Protein AF-A0A3G9J7Z1-F1 (afdb_monomer)

Organism: NCBI:txid2487118

InterPro domains:
  IPR002559 Transposase IS4-like domain [PF01609] (2-244)
  IPR012337 Ribonuclease H-like superfamily [SSF53098] (2-249)

Nearest PDB structures (foldseek):
  3ecp-assembly1_A-2  TM=5.618E-01  e=1.052E-06  Escherichia coli
  2n4b-assembly1_A  TM=2.598E-01  e=2.570E+00  Cupriavidus metallidurans CH34
  3q63-assembly2_D  TM=2.871E-01  e=3.842E+00  Mesorhizobium japonicum MAFF 303099
  3q6a-assembly1_D  TM=2.266E-01  e=9.097E+00  Staphylococcus saprophyticus subsp. saprophyticus ATCC 15305 = NCTC 7292

Structure (mmCIF, N/CA/C/O backbone):
data_AF-A0A3G9J7Z1-F1
#
_entry.id   AF-A0A3G9J7Z1-F1
#
loop_
_atom_site.group_PDB
_atom_site.id
_atom_site.type_symbol
_atom_site.label_atom_id
_atom_site.label_alt_id
_atom_site.label_comp_id
_atom_site.label_asym_id
_atom_site.label_entity_id
_atom_site.label_seq_id
_atom_site.pdbx_PDB_ins_code
_atom_site.Cartn_x
_atom_site.Cartn_y
_atom_site.Cartn_z
_atom_site.occupancy
_atom_site.B_iso_or_equiv
_atom_site.auth_seq_id
_atom_site.auth_comp_id
_atom_site.auth_asym_id
_atom_site.auth_atom_id
_atom_site.pdbx_PDB_model_num
ATOM 1 N N . MET A 1 1 ? -1.581 -2.015 -0.753 1.00 93.06 1 MET A N 1
ATOM 2 C CA . MET A 1 1 ? -1.084 -0.708 -0.295 1.00 93.06 1 MET A CA 1
ATOM 3 C C . MET A 1 1 ? 0.155 -0.946 0.539 1.00 93.06 1 MET A C 1
ATOM 5 O O . MET A 1 1 ? 0.116 -1.808 1.411 1.00 93.06 1 MET A O 1
ATOM 9 N N . ASP A 1 2 ? 1.241 -0.244 0.242 1.00 94.62 2 ASP A N 1
ATOM 10 C CA . ASP A 1 2 ? 2.468 -0.295 1.039 1.00 94.62 2 ASP A CA 1
ATOM 11 C C . ASP A 1 2 ? 3.335 0.944 0.763 1.00 94.62 2 ASP A C 1
ATOM 13 O O . ASP A 1 2 ? 3.091 1.700 -0.187 1.00 94.62 2 ASP A O 1
ATOM 17 N N . GLY A 1 3 ? 4.333 1.152 1.612 1.00 93.69 3 GLY A N 1
ATOM 18 C CA . GLY A 1 3 ? 5.266 2.263 1.577 1.00 93.69 3 GLY A CA 1
ATOM 19 C C . GLY A 1 3 ? 6.686 1.836 1.230 1.00 93.69 3 GLY A C 1
ATOM 20 O O . GLY A 1 3 ? 7.152 0.754 1.584 1.00 93.69 3 GLY A O 1
ATOM 21 N N . THR A 1 4 ? 7.432 2.712 0.561 1.00 94.25 4 THR A N 1
ATOM 22 C CA . THR A 1 4 ? 8.880 2.555 0.444 1.00 94.25 4 THR A CA 1
ATOM 23 C C . THR A 1 4 ? 9.617 3.872 0.625 1.00 94.25 4 THR A C 1
ATOM 25 O O . THR A 1 4 ? 9.299 4.888 0.012 1.00 94.25 4 THR A O 1
ATOM 28 N N . VAL A 1 5 ? 10.706 3.827 1.390 1.00 91.88 5 VAL A N 1
ATOM 29 C CA . VAL A 1 5 ? 11.633 4.954 1.524 1.00 91.88 5 VAL A CA 1
ATOM 30 C C . VAL A 1 5 ? 12.584 5.010 0.330 1.00 91.88 5 VAL A C 1
ATOM 32 O O . VAL A 1 5 ? 13.181 3.999 -0.063 1.00 91.88 5 VAL A O 1
ATOM 35 N N . CYS A 1 6 ? 12.742 6.212 -0.213 1.00 89.38 6 CYS A N 1
ATOM 36 C CA . CYS A 1 6 ? 13.744 6.576 -1.202 1.00 89.38 6 CYS A CA 1
ATOM 37 C C . CYS A 1 6 ? 14.717 7.572 -0.571 1.00 89.38 6 CYS A C 1
ATOM 39 O O . CYS A 1 6 ? 14.330 8.687 -0.220 1.00 89.38 6 CYS A O 1
ATOM 41 N N . THR A 1 7 ? 15.978 7.167 -0.445 1.00 87.81 7 THR A N 1
ATOM 42 C CA . THR A 1 7 ? 17.061 8.031 0.034 1.00 87.81 7 THR A CA 1
ATOM 43 C C . THR A 1 7 ? 17.802 8.604 -1.163 1.00 87.81 7 THR A C 1
ATOM 45 O O . THR A 1 7 ? 18.114 7.869 -2.100 1.00 87.81 7 THR A O 1
ATOM 48 N N . TYR A 1 8 ? 18.121 9.890 -1.120 1.00 81.75 8 TYR A N 1
ATOM 49 C CA . TYR A 1 8 ? 18.912 10.542 -2.155 1.00 81.75 8 TYR A CA 1
ATOM 50 C C . TYR A 1 8 ? 19.934 11.493 -1.541 1.00 81.75 8 TYR A C 1
ATOM 52 O O . TYR A 1 8 ? 19.806 11.920 -0.396 1.00 81.75 8 TYR A O 1
ATOM 60 N N . SER A 1 9 ? 20.962 11.812 -2.320 1.00 78.19 9 SER A N 1
ATOM 61 C CA . SER A 1 9 ? 21.933 12.842 -1.975 1.00 78.19 9 SER A CA 1
ATOM 62 C C . SER A 1 9 ? 21.620 14.086 -2.798 1.00 78.19 9 SER A C 1
ATOM 64 O O . SER A 1 9 ? 21.518 14.026 -4.023 1.00 78.19 9 SER A O 1
ATOM 66 N N . GLY A 1 10 ? 21.386 15.203 -2.125 1.00 74.81 10 GLY A N 1
ATOM 67 C CA . GLY A 1 10 ? 20.910 16.435 -2.737 1.00 74.81 10 GLY A CA 1
ATOM 68 C C . GLY A 1 10 ? 21.001 17.587 -1.752 1.00 74.81 10 GLY A C 1
ATOM 69 O O . GLY A 1 10 ? 21.546 17.417 -0.667 1.00 74.81 10 GLY A O 1
ATOM 70 N N . TYR A 1 11 ? 20.482 18.747 -2.142 1.00 74.81 11 TYR A N 1
ATOM 71 C CA . TYR A 1 11 ? 20.411 19.887 -1.234 1.00 74.81 11 TYR A CA 1
ATOM 72 C C . TYR A 1 11 ? 19.455 19.574 -0.088 1.00 74.81 11 TYR A C 1
ATOM 74 O O . TYR A 1 11 ? 18.319 19.156 -0.335 1.00 74.81 11 TYR A O 1
ATOM 82 N N . ASP A 1 12 ? 19.924 19.797 1.134 1.00 67.69 12 ASP A N 1
ATOM 83 C CA . ASP A 1 12 ? 19.105 19.636 2.323 1.00 67.69 12 ASP A CA 1
ATOM 84 C C . ASP A 1 12 ? 17.969 20.657 2.298 1.00 67.69 12 ASP A C 1
ATOM 86 O O . ASP A 1 12 ? 18.152 21.837 1.992 1.00 67.69 12 ASP A O 1
ATOM 90 N N . THR A 1 13 ? 16.769 20.169 2.581 1.00 69.62 13 THR A N 1
ATOM 91 C CA . THR A 1 13 ? 15.630 21.020 2.923 1.00 69.62 13 THR A CA 1
ATOM 92 C C . THR A 1 13 ? 15.034 20.448 4.200 1.00 69.62 13 THR A C 1
ATOM 94 O O . THR A 1 13 ? 14.929 19.225 4.326 1.00 69.62 13 THR A O 1
ATOM 97 N N . ASP A 1 14 ? 14.677 21.313 5.147 1.00 68.38 14 ASP A N 1
ATOM 98 C CA . ASP A 1 14 ? 14.310 20.908 6.514 1.00 68.38 14 ASP A CA 1
ATOM 99 C C . ASP A 1 14 ? 13.179 19.865 6.547 1.00 68.38 14 ASP A C 1
ATOM 101 O O . ASP A 1 14 ? 13.148 18.986 7.404 1.00 68.38 14 ASP A O 1
ATOM 105 N N . ASP A 1 15 ? 12.287 19.895 5.555 1.00 78.25 15 ASP A N 1
ATOM 106 C CA . ASP A 1 15 ? 11.110 19.029 5.494 1.00 78.25 15 ASP A CA 1
ATOM 107 C C . ASP A 1 15 ? 11.415 17.544 5.239 1.00 78.25 15 ASP A C 1
ATOM 109 O O . ASP A 1 15 ? 10.617 16.679 5.601 1.00 78.25 15 ASP A O 1
ATOM 113 N N . ILE A 1 16 ? 12.524 17.235 4.564 1.00 79.94 16 ILE A N 1
ATOM 114 C CA . ILE A 1 16 ? 12.878 15.886 4.063 1.00 79.94 16 ILE A CA 1
ATOM 115 C C . ILE A 1 16 ? 14.096 15.290 4.767 1.00 79.94 16 ILE A C 1
ATOM 117 O O . ILE A 1 16 ? 14.410 14.113 4.554 1.00 79.94 16 ILE A O 1
ATOM 121 N N . TYR A 1 17 ? 14.804 16.112 5.536 1.00 82.94 17 TYR A N 1
ATOM 122 C CA . TYR A 1 17 ? 16.028 15.727 6.202 1.00 82.94 17 TYR A CA 1
ATOM 123 C C . TYR A 1 17 ? 15.699 14.823 7.389 1.00 82.94 17 TYR A C 1
ATOM 125 O O . TYR A 1 17 ? 14.917 15.169 8.273 1.00 82.94 17 TYR A O 1
ATOM 133 N N . MET A 1 18 ? 16.299 13.639 7.403 1.00 80.50 18 MET A N 1
ATOM 134 C CA . MET A 1 18 ? 16.223 12.713 8.522 1.00 80.50 18 MET A CA 1
ATOM 135 C C . MET A 1 18 ? 17.540 12.769 9.296 1.00 80.50 18 MET A C 1
ATOM 137 O O . MET A 1 18 ? 18.572 12.348 8.754 1.00 80.50 18 MET A O 1
ATOM 141 N N . PRO A 1 19 ? 17.529 13.245 10.555 1.00 74.50 19 PRO A N 1
ATOM 142 C CA . PRO A 1 19 ? 18.706 13.170 11.401 1.00 74.50 19 PRO A CA 1
ATOM 143 C C . PRO A 1 19 ? 19.023 11.695 11.662 1.00 74.50 19 PRO A C 1
ATOM 145 O O . PRO A 1 19 ? 18.145 10.897 11.990 1.00 74.50 19 PRO A O 1
ATOM 148 N N . ASN A 1 20 ? 20.284 11.319 11.491 1.00 69.81 20 ASN A N 1
ATOM 149 C CA . ASN A 1 20 ? 20.791 9.993 11.825 1.00 69.81 20 ASN A CA 1
ATOM 150 C C . ASN A 1 20 ? 21.995 10.170 12.762 1.00 69.81 20 ASN A C 1
ATOM 152 O O . ASN A 1 20 ? 22.526 11.274 12.861 1.00 69.81 20 ASN A O 1
ATOM 156 N N . THR A 1 21 ? 22.439 9.121 13.454 1.00 46.00 21 THR A N 1
ATOM 157 C CA . THR A 1 21 ? 23.666 9.145 14.274 1.00 46.00 21 THR A CA 1
ATOM 158 C C . THR A 1 21 ? 24.901 9.270 13.361 1.00 46.00 21 THR A C 1
ATOM 160 O O . THR A 1 21 ? 25.556 8.284 13.039 1.00 46.00 21 THR A O 1
ATOM 163 N N . GLY A 1 22 ? 25.155 10.477 12.847 1.00 66.12 22 GLY A N 1
ATOM 164 C CA . GLY A 1 22 ? 26.151 10.805 11.823 1.00 66.12 22 GLY A CA 1
ATOM 165 C C . GLY A 1 22 ? 25.663 11.947 10.920 1.00 66.12 22 GLY A C 1
ATOM 166 O O . GLY A 1 22 ? 24.919 12.816 11.366 1.00 66.12 22 GLY A O 1
ATOM 167 N N . ASN A 1 23 ? 26.031 11.924 9.636 1.00 63.69 23 ASN A N 1
ATOM 168 C CA . ASN A 1 23 ? 25.453 12.835 8.641 1.00 63.69 23 ASN A CA 1
ATOM 169 C C . ASN A 1 23 ? 24.023 12.378 8.315 1.00 63.69 23 ASN A C 1
ATOM 171 O O . ASN A 1 23 ? 23.811 11.213 7.957 1.00 63.69 23 ASN A O 1
ATOM 175 N N . GLY A 1 24 ? 23.034 13.262 8.471 1.00 71.62 24 GLY A N 1
ATOM 176 C CA . GLY A 1 24 ? 21.652 12.945 8.123 1.00 71.62 24 GLY A CA 1
ATOM 177 C C . GLY A 1 24 ? 21.455 12.773 6.619 1.00 71.62 24 GLY A C 1
ATOM 178 O O . GLY A 1 24 ? 22.361 12.983 5.810 1.00 71.62 24 GLY A O 1
ATOM 179 N N . VAL A 1 25 ? 20.268 12.306 6.245 1.00 82.69 25 VAL A N 1
ATOM 180 C CA . VAL A 1 25 ? 19.958 11.925 4.863 1.00 82.69 25 VAL A CA 1
ATOM 181 C C . VAL A 1 25 ? 18.622 12.490 4.414 1.00 82.69 25 VAL A C 1
ATOM 183 O O . VAL A 1 25 ? 17.657 12.508 5.174 1.00 82.69 25 VAL A O 1
ATOM 186 N N . ASN A 1 26 ? 18.543 12.874 3.143 1.00 87.06 26 ASN A N 1
ATOM 187 C CA . ASN A 1 26 ? 17.301 13.325 2.530 1.00 87.06 26 ASN A CA 1
ATOM 188 C C . ASN A 1 26 ? 16.459 12.130 2.082 1.00 87.06 26 ASN A C 1
ATOM 190 O O . ASN A 1 26 ? 16.933 11.253 1.346 1.00 87.06 26 ASN A O 1
ATOM 194 N N . GLN A 1 27 ? 15.205 12.084 2.538 1.00 89.69 27 GLN A N 1
ATOM 195 C CA . GLN A 1 27 ? 14.324 10.943 2.315 1.00 89.69 27 GLN A CA 1
ATOM 196 C C . GLN A 1 27 ? 12.908 11.347 1.907 1.00 89.69 27 GLN A C 1
ATOM 198 O O . GLN A 1 27 ? 12.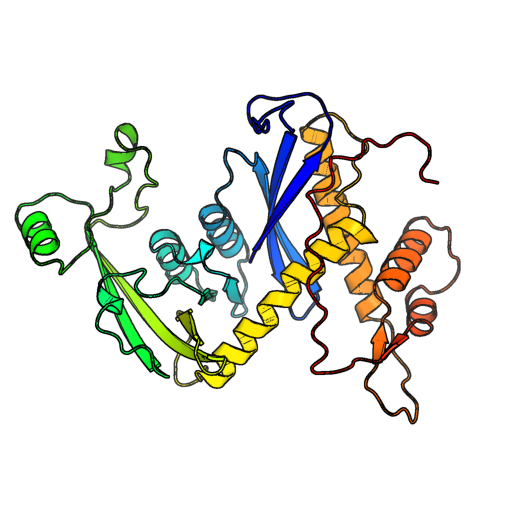254 12.183 2.533 1.00 89.69 27 GLN A O 1
ATOM 203 N N . TYR A 1 28 ? 12.408 10.663 0.880 1.00 92.62 28 TYR A N 1
ATOM 204 C CA . TYR A 1 28 ? 10.989 10.626 0.550 1.00 92.62 28 TYR A CA 1
ATOM 205 C C . TYR A 1 28 ? 10.395 9.276 0.924 1.00 92.62 28 TYR A C 1
ATOM 207 O O . TYR A 1 28 ? 10.985 8.231 0.649 1.00 92.62 28 TYR A O 1
ATOM 215 N N . HIS A 1 29 ? 9.199 9.311 1.493 1.00 94.38 29 HIS A N 1
ATOM 216 C CA . HIS A 1 29 ? 8.337 8.156 1.635 1.00 94.38 29 HIS A CA 1
ATOM 217 C C . HIS A 1 29 ? 7.384 8.088 0.440 1.00 94.38 29 HIS A C 1
ATOM 219 O O . HIS A 1 29 ? 6.606 9.013 0.192 1.00 94.38 29 HIS A O 1
ATOM 225 N N . VAL A 1 30 ? 7.471 7.008 -0.326 1.00 96.12 30 VAL A N 1
ATOM 226 C CA . VAL A 1 30 ? 6.627 6.746 -1.490 1.00 96.12 30 VAL A CA 1
ATOM 227 C C . VAL A 1 30 ? 5.555 5.754 -1.066 1.00 96.12 30 VAL A C 1
ATOM 229 O O . VAL A 1 30 ? 5.830 4.568 -0.915 1.00 96.12 30 VAL A O 1
ATOM 232 N N . ASN A 1 31 ? 4.341 6.251 -0.852 1.00 96.88 31 ASN A N 1
ATOM 233 C CA . ASN A 1 31 ? 3.170 5.429 -0.570 1.00 96.88 31 ASN A CA 1
ATOM 234 C C . ASN A 1 31 ? 2.530 5.021 -1.893 1.00 96.88 31 ASN A C 1
ATOM 236 O O . ASN A 1 31 ? 2.245 5.907 -2.697 1.00 96.88 31 ASN A O 1
ATOM 240 N N . ALA A 1 32 ? 2.294 3.731 -2.123 1.00 96.69 32 ALA A N 1
ATOM 241 C CA . ALA A 1 32 ? 1.816 3.255 -3.416 1.00 96.69 32 ALA A CA 1
ATOM 242 C C . ALA A 1 32 ? 0.599 2.330 -3.305 1.00 96.69 32 ALA A C 1
ATOM 244 O O . ALA A 1 32 ? 0.587 1.350 -2.549 1.00 96.69 32 ALA A O 1
ATOM 245 N N . LEU A 1 33 ? -0.401 2.606 -4.143 1.00 95.75 33 LEU A N 1
ATOM 246 C CA . LEU A 1 33 ? -1.486 1.686 -4.443 1.00 95.75 33 LEU A CA 1
ATOM 247 C C . LEU A 1 33 ? -1.085 0.861 -5.670 1.00 95.75 33 LEU A C 1
ATOM 249 O O . LEU A 1 33 ? -0.858 1.398 -6.751 1.00 95.75 33 LEU A O 1
ATOM 253 N N . TYR A 1 34 ? -0.952 -0.449 -5.493 1.00 96.44 34 TYR A N 1
ATOM 254 C CA . TYR A 1 34 ? -0.441 -1.364 -6.511 1.00 96.44 34 TYR A CA 1
ATOM 255 C C . TYR A 1 34 ? -1.501 -2.400 -6.867 1.00 96.44 34 TYR A C 1
ATOM 257 O O . TYR A 1 34 ? -2.017 -3.087 -5.983 1.00 96.44 34 TYR A O 1
ATOM 265 N N . ASN A 1 35 ? -1.804 -2.519 -8.156 1.00 95.12 35 ASN A N 1
ATOM 266 C CA . ASN A 1 35 ? -2.684 -3.547 -8.683 1.00 95.12 35 ASN A CA 1
ATOM 267 C C . ASN A 1 35 ? -1.897 -4.859 -8.789 1.00 95.12 35 ASN A C 1
ATOM 269 O O . ASN A 1 35 ? -1.020 -5.003 -9.640 1.00 95.12 35 ASN A O 1
ATOM 273 N N . LEU A 1 36 ? -2.218 -5.811 -7.912 1.00 93.94 36 LEU A N 1
ATOM 274 C CA . LEU A 1 36 ? -1.533 -7.102 -7.822 1.00 93.94 36 LEU A CA 1
ATOM 275 C C . LEU A 1 36 ? -1.691 -7.955 -9.086 1.00 93.94 36 LEU A C 1
ATOM 277 O O . LEU A 1 36 ? -0.759 -8.670 -9.446 1.00 93.94 36 LEU A O 1
ATOM 281 N N . MET A 1 37 ? -2.847 -7.871 -9.747 1.00 91.75 37 MET A N 1
ATOM 282 C CA . MET A 1 37 ? -3.177 -8.711 -10.901 1.00 91.75 37 MET A CA 1
ATOM 283 C C . MET A 1 37 ? -2.503 -8.199 -12.169 1.00 91.75 37 MET A C 1
ATOM 285 O O . MET A 1 37 ? -1.892 -8.970 -12.901 1.00 91.75 37 MET A O 1
ATOM 289 N N . ASN A 1 38 ? -2.559 -6.884 -12.384 1.00 91.81 38 ASN A N 1
ATOM 290 C CA . ASN A 1 38 ? -1.973 -6.241 -13.561 1.00 91.81 38 ASN A CA 1
ATOM 291 C C . ASN A 1 38 ? -0.503 -5.866 -13.370 1.00 91.81 38 ASN A C 1
ATOM 293 O O . ASN A 1 38 ? 0.140 -5.430 -14.317 1.00 91.81 38 ASN A O 1
ATOM 297 N N . ARG A 1 39 ? 0.016 -6.008 -12.146 1.00 94.56 39 ARG A N 1
ATOM 298 C CA . ARG A 1 39 ? 1.375 -5.630 -11.756 1.00 94.56 39 ARG A CA 1
ATOM 299 C C . ARG A 1 39 ? 1.729 -4.172 -12.069 1.00 94.56 39 ARG A C 1
ATOM 301 O O . ARG A 1 39 ? 2.841 -3.849 -12.461 1.00 94.56 39 ARG A O 1
ATOM 308 N N . THR A 1 40 ? 0.786 -3.260 -11.863 1.00 96.12 40 THR A N 1
ATOM 309 C CA . THR A 1 40 ? 0.976 -1.826 -12.130 1.00 96.12 40 THR A CA 1
ATOM 310 C C . THR A 1 40 ? 0.679 -0.981 -10.904 1.00 96.12 40 THR A C 1
ATOM 312 O O . THR A 1 40 ? -0.231 -1.279 -10.130 1.00 96.12 40 THR A O 1
ATOM 315 N N . TYR A 1 41 ? 1.388 0.131 -10.753 1.00 97.00 41 TYR A N 1
ATOM 316 C CA . TYR A 1 41 ? 1.048 1.164 -9.779 1.00 97.00 41 TYR A CA 1
ATOM 317 C C . TYR A 1 41 ? -0.174 1.952 -10.262 1.00 97.00 41 TYR A C 1
ATOM 319 O O . TYR A 1 41 ? -0.143 2.521 -11.352 1.00 97.00 41 TYR A O 1
ATOM 327 N N . ALA A 1 42 ? -1.240 1.956 -9.464 1.00 94.62 42 ALA A N 1
ATOM 328 C CA . ALA A 1 42 ? -2.496 2.644 -9.755 1.00 94.62 42 ALA A CA 1
ATOM 329 C C . ALA A 1 42 ? -2.475 4.103 -9.274 1.00 94.62 42 ALA A C 1
ATOM 331 O O . ALA A 1 42 ? -2.882 4.993 -10.010 1.00 94.62 42 ALA A O 1
ATOM 332 N N . ASP A 1 43 ? -1.953 4.351 -8.069 1.00 95.56 43 ASP A N 1
ATOM 333 C CA . ASP A 1 43 ? -1.737 5.699 -7.533 1.00 95.56 43 ASP A CA 1
ATOM 334 C C . ASP A 1 43 ? -0.493 5.720 -6.631 1.00 95.56 43 ASP A C 1
ATOM 336 O O . ASP A 1 43 ? -0.035 4.684 -6.130 1.00 95.56 43 ASP A O 1
ATOM 340 N N . VAL A 1 44 ? 0.073 6.909 -6.438 1.00 96.50 44 VAL A N 1
ATOM 341 C CA . VAL A 1 44 ? 1.225 7.144 -5.574 1.00 96.50 44 VAL A CA 1
ATOM 342 C C . VAL A 1 44 ? 1.119 8.494 -4.868 1.00 96.50 44 VAL A C 1
ATOM 344 O O . VAL A 1 44 ? 0.869 9.534 -5.477 1.00 96.50 44 VAL A O 1
ATOM 347 N N . ILE A 1 45 ? 1.402 8.504 -3.567 1.00 96.94 45 ILE A N 1
ATOM 348 C CA . ILE A 1 45 ? 1.547 9.723 -2.769 1.00 96.94 45 ILE A CA 1
ATOM 349 C C . ILE A 1 45 ? 2.969 9.788 -2.210 1.00 96.94 45 ILE A C 1
ATOM 351 O O . ILE A 1 45 ? 3.376 8.980 -1.371 1.00 96.94 45 ILE A O 1
ATOM 355 N N . ILE A 1 46 ? 3.721 10.794 -2.662 1.00 95.69 46 ILE A N 1
ATOM 356 C CA . ILE A 1 46 ? 5.100 11.053 -2.235 1.00 95.69 46 ILE A CA 1
ATOM 357 C C . ILE A 1 46 ? 5.087 12.087 -1.108 1.00 95.69 46 ILE A C 1
ATOM 359 O O . ILE A 1 46 ? 4.696 13.236 -1.313 1.00 95.69 46 ILE A O 1
ATOM 363 N N . GLN A 1 47 ? 5.556 11.696 0.072 1.00 93.88 47 GLN A N 1
ATOM 364 C CA . GLN A 1 47 ? 5.634 12.546 1.261 1.00 93.88 47 GLN A CA 1
ATOM 365 C C . GLN A 1 47 ? 7.087 12.696 1.715 1.00 93.88 47 GLN A C 1
ATOM 367 O O . GLN A 1 47 ? 7.863 11.750 1.574 1.00 93.88 47 GLN A O 1
ATOM 372 N N . PRO A 1 48 ? 7.496 13.851 2.268 1.00 91.81 48 PRO A N 1
ATOM 373 C CA . PRO A 1 48 ? 8.735 13.924 3.035 1.00 91.81 48 PRO A CA 1
ATOM 374 C C . PRO A 1 48 ? 8.721 12.872 4.147 1.00 91.81 48 PRO A C 1
ATOM 376 O O . PRO A 1 48 ? 7.716 12.741 4.844 1.00 91.81 48 PRO A O 1
ATOM 379 N N . ASN A 1 49 ? 9.804 12.110 4.308 1.00 90.06 49 ASN A N 1
ATOM 380 C CA . ASN A 1 49 ? 9.817 10.989 5.250 1.00 90.06 49 ASN A CA 1
ATOM 381 C C . ASN A 1 49 ? 9.511 11.385 6.714 1.00 90.06 49 ASN A C 1
ATOM 383 O O . ASN A 1 49 ? 8.729 10.673 7.342 1.00 90.06 49 ASN A O 1
ATOM 387 N N . PRO A 1 50 ? 10.008 12.523 7.250 1.00 87.56 50 PRO A N 1
ATOM 388 C CA . PRO A 1 50 ? 9.652 12.974 8.603 1.00 87.56 50 PRO A CA 1
ATOM 389 C C . PRO A 1 50 ? 8.152 13.240 8.805 1.00 87.56 50 PRO A C 1
ATOM 391 O O . PRO A 1 50 ? 7.653 13.183 9.925 1.00 87.56 50 PRO A O 1
ATOM 394 N N . GLN A 1 51 ? 7.431 13.542 7.723 1.00 88.31 51 GLN A N 1
ATOM 395 C CA . GLN A 1 51 ? 6.008 13.895 7.727 1.00 88.31 51 GLN A CA 1
ATOM 396 C C . GLN A 1 51 ? 5.134 12.773 7.143 1.00 88.31 51 GLN A C 1
ATOM 398 O O . GLN A 1 51 ? 3.946 12.982 6.877 1.00 88.31 51 GLN A O 1
ATOM 403 N N . ALA A 1 52 ? 5.717 11.597 6.890 1.00 89.50 52 ALA A N 1
ATOM 404 C CA . ALA A 1 52 ? 5.031 10.498 6.237 1.00 89.50 52 ALA A CA 1
ATOM 405 C C . ALA A 1 52 ? 3.862 9.997 7.091 1.00 89.50 52 ALA A C 1
ATOM 407 O O . ALA A 1 52 ? 3.983 9.757 8.292 1.00 89.50 52 ALA A O 1
ATOM 408 N N . ASN A 1 53 ? 2.714 9.826 6.445 1.00 92.56 53 ASN A N 1
ATOM 409 C CA . ASN A 1 53 ? 1.524 9.268 7.060 1.00 92.56 53 ASN A CA 1
ATOM 410 C C . ASN A 1 53 ? 0.882 8.292 6.076 1.00 92.56 53 ASN A C 1
ATOM 412 O O . ASN A 1 53 ? 0.084 8.686 5.221 1.00 92.56 53 ASN A O 1
ATOM 416 N N . GLU A 1 54 ? 1.264 7.023 6.211 1.00 93.38 54 GLU A N 1
ATOM 417 C CA . GLU A 1 54 ? 0.838 5.936 5.327 1.00 93.38 54 GLU A CA 1
ATOM 418 C C . GLU A 1 54 ? -0.672 5.717 5.374 1.00 93.38 54 GLU A C 1
ATOM 420 O O . GLU A 1 54 ? -1.307 5.544 4.338 1.00 93.38 54 GLU A O 1
ATOM 425 N N . GLN A 1 55 ? -1.268 5.797 6.569 1.00 94.00 55 GLN A N 1
ATOM 426 C CA . GLN A 1 55 ? -2.711 5.644 6.738 1.00 94.00 55 GLN A CA 1
ATOM 427 C C . GLN A 1 55 ? -3.471 6.767 6.039 1.00 94.00 55 GLN A C 1
ATOM 429 O O . GLN A 1 55 ? -4.453 6.511 5.347 1.00 94.00 55 GLN A O 1
ATOM 434 N N . LYS A 1 56 ? -2.987 8.009 6.165 1.00 93.56 56 LYS A N 1
ATOM 435 C CA . LYS A 1 56 ? -3.568 9.145 5.451 1.00 93.56 56 LYS A CA 1
ATOM 436 C C . LYS A 1 56 ? -3.434 8.986 3.943 1.00 93.56 56 LYS A C 1
ATOM 438 O O . LYS A 1 56 ? -4.402 9.187 3.221 1.00 93.56 56 LYS A O 1
ATOM 443 N N . ALA A 1 57 ? -2.251 8.600 3.475 1.00 95.50 57 ALA A N 1
ATOM 444 C CA . ALA A 1 57 ? -2.029 8.349 2.059 1.00 95.50 57 ALA A CA 1
ATOM 445 C C . ALA A 1 57 ? -2.939 7.225 1.530 1.00 95.50 57 ALA A C 1
ATOM 447 O O . ALA A 1 57 ? -3.454 7.340 0.425 1.00 95.50 57 ALA A O 1
ATOM 448 N N . CYS A 1 58 ? -3.178 6.175 2.320 1.00 95.94 58 CYS A N 1
ATOM 449 C CA . CYS A 1 58 ? -4.043 5.056 1.954 1.00 95.94 58 CYS A CA 1
ATOM 450 C C . CYS A 1 58 ? -5.470 5.507 1.638 1.00 95.94 58 CYS A C 1
ATOM 452 O O . CYS A 1 58 ? -5.939 5.263 0.529 1.00 95.94 58 CYS A O 1
ATOM 454 N N . TRP A 1 59 ? -6.150 6.184 2.573 1.00 94.44 59 TRP A N 1
ATOM 455 C CA . TRP A 1 59 ? -7.532 6.604 2.321 1.00 94.44 59 TRP A CA 1
ATOM 456 C C . TRP A 1 59 ? -7.623 7.691 1.248 1.00 94.44 59 TRP A C 1
ATOM 458 O O . TRP A 1 59 ? -8.556 7.675 0.458 1.00 94.44 59 TRP A O 1
ATOM 468 N N . GLN A 1 60 ? -6.624 8.576 1.136 1.00 95.00 60 GLN A N 1
ATOM 469 C CA . GLN A 1 60 ? -6.588 9.578 0.065 1.00 95.00 60 GLN A CA 1
ATOM 470 C C . GLN A 1 60 ? -6.459 8.951 -1.329 1.00 95.00 60 GLN A C 1
ATOM 472 O O . GLN A 1 60 ? -7.029 9.469 -2.285 1.00 95.00 60 GLN A O 1
ATOM 477 N N . MET A 1 61 ? -5.692 7.867 -1.478 1.00 95.25 61 MET A N 1
ATOM 478 C CA . MET A 1 61 ? -5.615 7.144 -2.755 1.00 95.25 61 MET A CA 1
ATOM 479 C C . MET A 1 61 ? -6.878 6.314 -3.007 1.00 95.25 61 MET A C 1
ATOM 481 O O . MET A 1 61 ? -7.353 6.256 -4.139 1.00 95.25 61 MET A O 1
ATOM 485 N N . ALA A 1 62 ? -7.458 5.718 -1.960 1.00 93.88 62 ALA A N 1
ATOM 486 C CA . ALA A 1 62 ? -8.726 4.996 -2.056 1.00 93.88 62 ALA A CA 1
ATOM 487 C C . ALA A 1 62 ? -9.857 5.909 -2.558 1.00 93.88 62 ALA A C 1
ATOM 489 O O . ALA A 1 62 ? -10.517 5.587 -3.540 1.00 93.88 62 ALA A O 1
ATOM 490 N N . GLU A 1 63 ? -10.001 7.097 -1.966 1.00 92.19 63 GLU A N 1
ATOM 491 C CA . GLU A 1 63 ? -11.019 8.091 -2.330 1.00 92.19 63 GLU A CA 1
ATOM 492 C C . GLU A 1 63 ? -10.898 8.540 -3.797 1.00 92.19 63 GLU A C 1
ATOM 494 O O . GLU A 1 63 ? -11.895 8.718 -4.499 1.00 92.19 63 GLU A O 1
ATOM 499 N N . LYS A 1 64 ? -9.668 8.676 -4.307 1.00 91.00 64 LYS A N 1
ATOM 500 C CA . LYS A 1 64 ? -9.423 9.032 -5.714 1.00 91.00 64 LYS A CA 1
ATOM 501 C C . LYS A 1 64 ? -9.722 7.911 -6.697 1.00 91.00 64 LYS A C 1
ATOM 503 O O . LYS A 1 64 ? -9.904 8.203 -7.876 1.00 91.00 64 LYS A O 1
ATOM 508 N N . THR A 1 65 ? -9.723 6.656 -6.247 1.00 83.06 65 THR A N 1
ATOM 509 C CA . THR A 1 65 ? -9.804 5.498 -7.143 1.00 83.06 65 THR A CA 1
ATOM 510 C C . THR A 1 65 ? -11.136 5.468 -7.904 1.00 83.06 65 THR A C 1
ATOM 512 O O . THR A 1 65 ? -11.146 4.903 -8.992 1.00 83.06 65 THR A O 1
ATOM 515 N N . LYS A 1 66 ? -12.202 6.131 -7.397 1.00 71.62 66 LYS A N 1
ATOM 516 C CA . LYS A 1 66 ? -13.526 6.339 -8.041 1.00 71.62 66 LYS A CA 1
ATOM 517 C C . LYS A 1 66 ? -13.888 5.227 -9.036 1.00 71.62 66 LYS A C 1
ATOM 519 O O . LYS A 1 66 ? -14.160 5.482 -10.208 1.00 71.62 66 LYS A O 1
ATOM 524 N N . SER A 1 67 ? -13.800 3.987 -8.569 1.00 73.56 67 SER A N 1
ATOM 525 C CA . SER A 1 67 ? -13.928 2.807 -9.413 1.00 73.56 67 SER A CA 1
ATOM 526 C C . SER A 1 67 ? -15.383 2.363 -9.435 1.00 73.56 67 SER A C 1
ATOM 528 O O . SER A 1 67 ? -16.043 2.322 -8.396 1.00 73.56 67 SER A O 1
ATOM 530 N N . SER A 1 68 ? -15.880 2.013 -10.621 1.00 76.88 68 SER A N 1
ATOM 531 C CA . SER A 1 68 ? -17.158 1.309 -10.762 1.00 76.88 68 SER A CA 1
ATOM 532 C C . SER A 1 68 ? -17.069 -0.147 -10.296 1.00 76.88 68 SER A C 1
ATOM 534 O O . SER A 1 68 ? -18.089 -0.767 -10.025 1.00 76.88 68 SER A O 1
ATOM 536 N N . GLU A 1 69 ? -15.857 -0.700 -10.230 1.00 86.81 69 GLU A N 1
ATOM 537 C CA . GLU A 1 69 ? -15.582 -2.061 -9.769 1.00 86.81 69 GLU A CA 1
ATOM 538 C C . GLU A 1 69 ? -15.176 -2.086 -8.293 1.00 86.81 69 GLU A C 1
ATOM 540 O O . GLU A 1 69 ? -14.532 -1.147 -7.813 1.00 86.81 69 GLU A O 1
ATOM 545 N N . GLN A 1 70 ? -15.480 -3.197 -7.615 1.00 90.44 70 GLN A N 1
ATOM 546 C CA . GLN A 1 70 ? -15.076 -3.446 -6.232 1.00 90.44 70 GLN A CA 1
ATOM 547 C C . GLN A 1 70 ? -13.548 -3.495 -6.105 1.00 90.44 70 GLN A C 1
ATOM 549 O O . GLN A 1 70 ? -12.877 -4.308 -6.746 1.00 90.44 70 GLN A O 1
ATOM 554 N N . VAL A 1 71 ? -12.992 -2.664 -5.226 1.00 93.94 71 VAL A N 1
ATOM 555 C CA . VAL A 1 71 ? -11.559 -2.607 -4.929 1.00 93.94 71 VAL A CA 1
ATOM 556 C C . VAL A 1 71 ? -11.307 -3.140 -3.528 1.00 93.94 71 VAL A C 1
ATOM 558 O O . VAL A 1 71 ? -11.911 -2.689 -2.564 1.00 93.94 71 VAL A O 1
ATOM 561 N N . ILE A 1 72 ? -10.353 -4.062 -3.401 1.00 95.75 72 ILE A N 1
ATOM 562 C CA . ILE A 1 72 ? -9.947 -4.615 -2.105 1.00 95.75 72 ILE A CA 1
ATOM 563 C C . ILE A 1 72 ? -8.550 -4.105 -1.763 1.00 95.75 72 ILE A C 1
ATOM 565 O O . ILE A 1 72 ? -7.557 -4.454 -2.409 1.00 95.75 72 ILE A O 1
ATOM 569 N N . ILE A 1 73 ? -8.454 -3.282 -0.723 1.00 96.44 73 ILE A N 1
ATOM 570 C CA . ILE A 1 73 ? -7.191 -2.720 -0.253 1.00 96.44 73 ILE A CA 1
ATOM 571 C C . ILE A 1 73 ? -6.552 -3.673 0.749 1.00 96.44 73 ILE A C 1
ATOM 573 O O . ILE A 1 73 ? -7.016 -3.843 1.872 1.00 96.44 73 ILE A O 1
ATOM 577 N N . ILE A 1 74 ? -5.423 -4.257 0.352 1.00 96.94 74 ILE A N 1
ATOM 578 C CA . ILE A 1 74 ? -4.641 -5.153 1.207 1.00 96.94 74 ILE A CA 1
ATOM 579 C C . ILE A 1 74 ? -3.459 -4.397 1.823 1.00 96.94 74 ILE A C 1
ATOM 581 O O . ILE A 1 74 ? -2.729 -3.708 1.101 1.00 96.94 74 ILE A O 1
ATOM 585 N N . GLY A 1 75 ? -3.240 -4.544 3.130 1.00 95.00 75 GLY A N 1
ATOM 586 C CA . GLY A 1 75 ? -2.172 -3.864 3.879 1.00 95.00 75 GLY A CA 1
ATOM 587 C C . GLY A 1 75 ? -1.653 -4.668 5.078 1.00 95.00 75 GLY A C 1
ATOM 588 O O . GLY A 1 75 ? -2.292 -5.614 5.539 1.00 95.00 75 GLY A O 1
ATOM 589 N N . ASP A 1 76 ? -0.460 -4.316 5.563 1.00 92.12 76 ASP A N 1
ATOM 590 C CA . ASP A 1 76 ? 0.180 -4.949 6.732 1.00 92.12 76 ASP A CA 1
ATOM 591 C C . ASP A 1 76 ? -0.156 -4.198 8.048 1.00 92.12 76 ASP A C 1
ATOM 593 O O . ASP A 1 76 ? -0.966 -3.270 8.060 1.00 92.12 76 ASP A O 1
ATOM 597 N N . ARG A 1 77 ? 0.502 -4.557 9.161 1.00 88.75 77 ARG A N 1
ATOM 598 C CA . ARG A 1 77 ? 0.257 -4.057 10.535 1.00 88.75 77 ARG A CA 1
ATOM 599 C C . ARG A 1 77 ? 0.158 -2.535 10.692 1.00 88.75 77 ARG A C 1
ATOM 601 O O . ARG A 1 77 ? -0.448 -2.076 11.658 1.00 88.75 77 ARG A O 1
ATOM 608 N N . GLY A 1 78 ? 0.758 -1.757 9.790 1.00 89.19 78 GLY A N 1
ATOM 609 C CA . GLY A 1 78 ? 0.707 -0.290 9.797 1.00 89.19 78 GLY A CA 1
ATOM 610 C C . GLY A 1 78 ? -0.670 0.302 9.469 1.00 89.19 78 GLY A C 1
ATOM 611 O O . GLY A 1 78 ? -0.927 1.456 9.812 1.00 89.19 78 GLY A O 1
ATOM 612 N N . TYR A 1 79 ? -1.575 -0.481 8.872 1.00 93.12 79 TYR A N 1
ATOM 613 C CA . TYR A 1 79 ? -2.860 -0.006 8.342 1.00 93.12 79 TYR A CA 1
ATOM 614 C C . TYR A 1 79 ? -4.065 -0.294 9.261 1.00 93.12 79 TYR A C 1
ATOM 616 O O . TYR A 1 79 ? -5.183 0.098 8.954 1.00 93.12 79 TYR A O 1
ATOM 624 N N . GLY A 1 80 ? -3.862 -0.889 10.442 1.00 90.25 80 GLY A N 1
ATOM 625 C CA . GLY A 1 80 ? -4.932 -1.198 11.412 1.00 90.25 80 GLY A CA 1
ATOM 626 C C . GLY A 1 80 ? -5.513 -0.008 12.197 1.00 90.25 80 GLY A C 1
ATOM 627 O O . GLY A 1 80 ? -6.025 -0.188 13.302 1.00 90.25 80 GLY A O 1
ATOM 628 N N . GLY A 1 81 ? -5.373 1.228 11.714 1.00 91.62 81 GLY A N 1
ATOM 629 C CA . GLY A 1 81 ? -5.884 2.409 12.413 1.00 91.62 81 GLY A CA 1
ATOM 630 C C . GLY A 1 81 ? -7.396 2.563 12.255 1.00 91.62 81 GLY A C 1
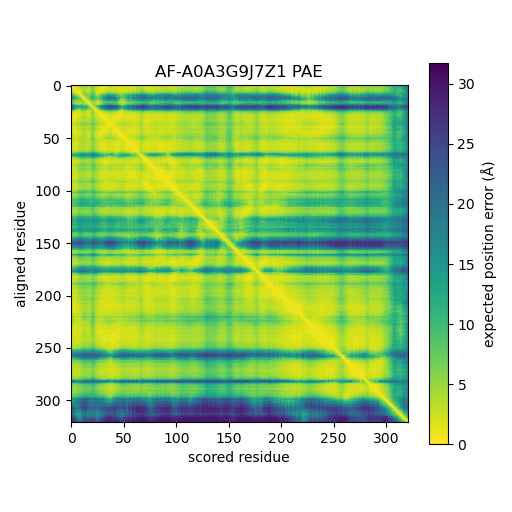ATOM 631 O O . GLY A 1 81 ? -7.886 2.580 11.133 1.00 91.62 81 GLY A O 1
ATOM 632 N N . MET A 1 82 ? -8.130 2.767 13.357 1.00 92.75 82 MET A N 1
ATOM 633 C CA . MET A 1 82 ? -9.596 2.952 13.323 1.00 92.75 82 MET A CA 1
ATOM 634 C C . MET A 1 82 ? -10.027 4.091 12.388 1.00 92.75 82 MET A C 1
ATOM 636 O O . MET A 1 82 ? -11.020 3.961 11.691 1.00 92.75 82 MET A O 1
ATOM 640 N N . ASN A 1 83 ? -9.265 5.194 12.341 1.00 92.94 83 ASN A N 1
ATOM 641 C CA . ASN A 1 83 ? -9.596 6.333 11.475 1.00 92.94 83 ASN A CA 1
ATOM 642 C C . ASN A 1 83 ? -9.466 5.964 9.995 1.00 92.94 83 ASN A C 1
ATOM 644 O O . ASN A 1 83 ? -10.285 6.384 9.194 1.00 92.94 83 ASN A O 1
ATOM 648 N N . LEU A 1 84 ? -8.457 5.163 9.634 1.00 94.88 84 LEU A N 1
ATOM 649 C CA . LEU A 1 84 ? -8.324 4.645 8.274 1.00 94.88 84 LEU A CA 1
ATOM 650 C C . LEU A 1 84 ? -9.473 3.692 7.941 1.00 94.88 84 LEU A C 1
ATOM 652 O O . LEU A 1 84 ? -10.084 3.854 6.896 1.00 94.88 84 LEU A O 1
ATOM 656 N N . ILE A 1 85 ? -9.768 2.735 8.822 1.00 95.88 85 ILE A N 1
ATOM 657 C CA . ILE A 1 85 ? -10.858 1.773 8.615 1.00 95.88 85 ILE A CA 1
ATOM 658 C C . ILE A 1 85 ? -12.178 2.499 8.358 1.00 95.88 85 ILE A C 1
ATOM 660 O O . ILE A 1 85 ? -12.844 2.210 7.372 1.00 95.88 85 ILE A O 1
ATOM 664 N N . GLU A 1 86 ? -12.506 3.494 9.180 1.00 95.62 86 GLU A N 1
ATOM 665 C CA . GLU A 1 86 ? -13.749 4.242 9.013 1.00 95.62 86 GLU A CA 1
ATOM 666 C C . GLU A 1 86 ? -13.765 5.106 7.746 1.00 95.62 86 GLU A C 1
ATOM 668 O O . GLU A 1 86 ? -14.799 5.207 7.092 1.00 95.62 86 GLU A O 1
ATOM 673 N N . HIS A 1 87 ? -12.621 5.668 7.332 1.00 95.25 87 HIS A N 1
ATOM 674 C CA . HIS A 1 87 ? -12.520 6.312 6.014 1.00 95.25 87 HIS A CA 1
ATOM 675 C C . HIS A 1 87 ? -12.837 5.325 4.890 1.00 95.25 87 HIS A C 1
ATOM 677 O O . HIS A 1 87 ? -13.578 5.677 3.983 1.00 95.25 87 HIS A O 1
ATOM 683 N N . LEU A 1 88 ? -12.308 4.099 4.948 1.00 95.62 88 LEU A N 1
ATOM 684 C CA . LEU A 1 88 ? -12.552 3.093 3.911 1.00 95.62 88 LEU A CA 1
ATOM 685 C C . LEU A 1 88 ? -14.000 2.594 3.911 1.00 95.62 88 LEU A C 1
ATOM 687 O O . LEU A 1 88 ? -14.572 2.482 2.836 1.00 95.62 88 LEU A O 1
ATOM 691 N N . ASN A 1 89 ? -14.610 2.395 5.083 1.00 95.25 89 ASN A N 1
ATOM 692 C CA . ASN A 1 89 ? -16.018 1.997 5.210 1.00 95.25 89 ASN A CA 1
ATOM 693 C C . ASN A 1 89 ? -16.993 2.979 4.547 1.00 95.25 89 ASN A C 1
ATOM 695 O O . ASN A 1 89 ? -18.081 2.586 4.137 1.00 95.25 89 ASN A O 1
ATOM 699 N N . ARG A 1 90 ? -16.628 4.264 4.469 1.00 94.25 90 ARG A N 1
ATOM 700 C CA . ARG A 1 90 ? -17.456 5.311 3.851 1.00 94.25 90 ARG A CA 1
ATOM 701 C C . ARG A 1 90 ? -17.198 5.499 2.358 1.00 94.25 90 ARG A C 1
ATOM 703 O O . ARG A 1 90 ? -17.906 6.285 1.732 1.00 94.25 90 ARG A O 1
ATOM 710 N N . ILE A 1 91 ? -16.191 4.836 1.791 1.00 93.62 91 ILE A N 1
ATOM 711 C CA . ILE A 1 91 ? -15.904 4.909 0.358 1.00 93.62 91 ILE A CA 1
ATOM 712 C C . ILE A 1 91 ? -16.661 3.779 -0.339 1.00 93.62 91 ILE A C 1
ATOM 714 O O . ILE A 1 91 ? -16.449 2.602 -0.060 1.00 93.62 91 ILE A O 1
ATOM 718 N N . GLU A 1 92 ? -17.535 4.143 -1.275 1.00 92.44 92 GLU A N 1
ATOM 719 C CA . GLU A 1 92 ? -18.274 3.175 -2.085 1.00 92.44 92 GLU A CA 1
ATOM 720 C C . GLU A 1 92 ? -17.324 2.260 -2.871 1.00 92.44 92 GLU A C 1
ATOM 722 O O . GLU A 1 92 ? -16.286 2.694 -3.377 1.00 92.44 92 GLU A O 1
ATOM 727 N N . AS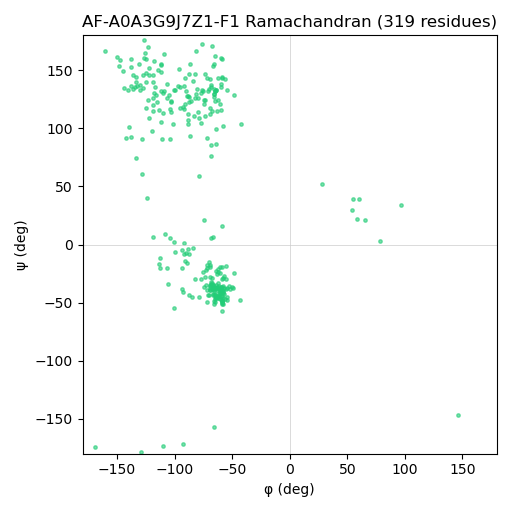N A 1 93 ? -17.706 0.988 -2.996 1.00 93.44 93 ASN A N 1
ATOM 728 C CA . ASN A 1 93 ? -16.961 -0.049 -3.715 1.00 93.44 93 ASN A CA 1
ATOM 729 C C . ASN A 1 93 ? -15.531 -0.296 -3.203 1.00 93.44 93 ASN A C 1
ATOM 731 O O . ASN A 1 93 ? -14.691 -0.812 -3.945 1.00 93.44 93 ASN A O 1
ATOM 735 N N . VAL A 1 94 ? -15.226 0.066 -1.953 1.00 95.69 94 VAL A N 1
ATOM 736 C CA . VAL A 1 94 ? -13.922 -0.196 -1.338 1.00 95.69 94 VAL A CA 1
ATOM 737 C C . VAL A 1 94 ? -14.078 -1.087 -0.117 1.00 95.69 94 VAL A C 1
ATOM 739 O O . VAL A 1 94 ? -14.695 -0.721 0.875 1.00 95.69 94 VAL A O 1
ATOM 742 N N . ASP A 1 95 ? -13.424 -2.240 -0.177 1.00 96.25 95 ASP A N 1
ATOM 743 C CA . ASP A 1 95 ? -13.209 -3.122 0.960 1.00 96.25 95 ASP A CA 1
ATOM 744 C C . ASP A 1 95 ? -11.745 -3.115 1.386 1.00 96.25 95 ASP A C 1
ATOM 746 O O . ASP A 1 95 ? -10.843 -2.735 0.631 1.00 96.25 95 ASP A O 1
ATOM 750 N N . TYR A 1 96 ? -11.476 -3.606 2.592 1.00 97.19 96 TYR A N 1
ATOM 751 C CA . TYR A 1 96 ? -10.112 -3.753 3.084 1.00 97.19 96 TYR A CA 1
ATOM 752 C C . TYR A 1 96 ? -9.823 -5.128 3.674 1.00 97.19 96 TYR A C 1
ATOM 754 O O . TYR A 1 96 ? -10.696 -5.836 4.173 1.00 97.19 96 TYR A O 1
ATOM 762 N N . LEU A 1 97 ? -8.540 -5.481 3.653 1.00 97.31 97 LEU A N 1
ATOM 763 C CA . LEU A 1 97 ? -7.965 -6.652 4.300 1.00 97.31 97 LEU A CA 1
ATOM 764 C C . LEU A 1 97 ? -6.625 -6.235 4.910 1.00 97.31 97 LEU A C 1
ATOM 766 O O . LEU A 1 97 ? -5.608 -6.120 4.220 1.00 97.31 97 LEU A O 1
ATOM 770 N N . PHE A 1 98 ? -6.614 -6.009 6.220 1.00 97.19 98 PHE A N 1
ATOM 771 C CA . PHE A 1 98 ? -5.434 -5.551 6.941 1.00 97.19 98 PHE A CA 1
ATOM 772 C C . PHE A 1 98 ? -4.968 -6.575 7.948 1.00 97.19 98 PHE A C 1
ATOM 774 O O . PHE A 1 98 ? -5.727 -6.995 8.818 1.00 97.19 98 PHE A O 1
ATOM 781 N N . ARG A 1 99 ? -3.680 -6.917 7.899 1.00 94.69 99 ARG A N 1
ATOM 782 C CA . ARG A 1 99 ? -3.060 -7.540 9.062 1.00 94.69 99 ARG A CA 1
ATOM 783 C C . ARG A 1 99 ? -2.981 -6.514 10.172 1.00 94.69 99 ARG A C 1
ATOM 785 O O . ARG A 1 99 ? -2.546 -5.390 9.948 1.00 94.69 99 ARG A O 1
ATOM 792 N N . ILE A 1 100 ? -3.333 -6.920 11.379 1.00 94.38 100 ILE A N 1
ATOM 793 C CA . ILE A 1 100 ? -3.208 -6.092 12.571 1.00 94.38 100 ILE A CA 1
ATOM 794 C C . ILE A 1 100 ? -2.347 -6.792 13.619 1.00 94.38 100 ILE A C 1
ATOM 796 O O . ILE A 1 100 ? -1.926 -7.939 13.454 1.00 94.38 100 ILE A O 1
ATOM 800 N N . LYS A 1 101 ? -1.978 -6.056 14.668 1.00 90.44 101 LYS A N 1
ATOM 801 C CA . LYS A 1 101 ? -1.346 -6.669 15.838 1.00 90.44 101 LYS A CA 1
ATOM 802 C C . LYS A 1 101 ? -2.402 -7.437 16.623 1.00 90.44 101 LYS A C 1
ATOM 804 O O . LYS A 1 101 ? -3.547 -6.994 16.709 1.00 90.44 101 LYS A O 1
ATOM 809 N N . ASP A 1 102 ? -1.984 -8.534 17.233 1.00 83.75 102 ASP A N 1
ATOM 810 C CA . ASP A 1 102 ? -2.829 -9.262 18.171 1.00 83.75 102 ASP A CA 1
ATOM 811 C C . ASP A 1 102 ? -3.203 -8.320 19.323 1.00 83.75 102 ASP A C 1
ATOM 813 O O . ASP A 1 102 ? -2.386 -7.502 19.763 1.00 83.75 102 ASP A O 1
ATOM 817 N N . HIS A 1 103 ? -4.464 -8.378 19.749 1.00 83.12 103 HIS A N 1
ATOM 818 C CA . HIS A 1 103 ? -5.015 -7.517 20.801 1.00 83.12 103 HIS A CA 1
ATOM 819 C C . HIS A 1 103 ? -4.824 -6.001 20.564 1.00 83.12 103 HIS A C 1
ATOM 821 O O . HIS A 1 103 ? -4.722 -5.224 21.518 1.00 83.12 103 HIS A O 1
ATOM 827 N N . LEU A 1 104 ? -4.777 -5.557 19.295 1.00 86.75 104 LEU A N 1
ATOM 828 C CA . LEU A 1 104 ? -4.686 -4.133 18.937 1.00 86.75 104 LEU A CA 1
ATOM 829 C C . LEU A 1 104 ? -5.843 -3.313 19.532 1.00 86.75 104 LEU A C 1
ATOM 831 O O . LEU A 1 104 ? -5.647 -2.166 19.950 1.00 86.75 104 LEU A O 1
ATOM 835 N N . TRP A 1 105 ? -7.038 -3.903 19.562 1.00 88.12 105 TRP A N 1
ATOM 836 C CA . TRP A 1 105 ? -8.246 -3.326 20.144 1.00 88.12 105 TRP A CA 1
ATOM 837 C C . TRP A 1 105 ? -8.663 -4.091 21.398 1.00 88.12 105 TRP A C 1
ATOM 839 O O . TRP A 1 105 ? -8.298 -5.254 21.582 1.00 88.12 105 TRP A O 1
ATOM 849 N N . LYS A 1 106 ? -9.402 -3.426 22.291 1.00 86.25 106 LYS A N 1
ATOM 850 C CA . LYS A 1 106 ? -9.790 -4.016 23.581 1.00 86.25 106 LYS A CA 1
ATOM 851 C C . LYS A 1 106 ? -10.730 -5.202 23.356 1.00 86.25 106 LYS A C 1
ATOM 853 O O . LYS A 1 106 ? -10.554 -6.239 23.977 1.00 86.25 106 LYS A O 1
ATOM 858 N N . GLU A 1 107 ? -11.636 -5.051 22.401 1.00 86.69 107 GLU A N 1
ATOM 859 C CA . GLU A 1 107 ? -12.640 -6.003 21.930 1.00 86.69 107 GLU A CA 1
ATOM 860 C C . GLU A 1 107 ? -12.019 -7.310 21.413 1.00 86.69 107 GLU A C 1
ATOM 862 O O . GLU A 1 107 ? -12.683 -8.336 21.345 1.00 86.69 107 GLU A O 1
ATOM 867 N N . MET A 1 108 ? -10.724 -7.293 21.081 1.00 86.19 108 MET A N 1
ATOM 868 C CA . MET A 1 108 ? -9.983 -8.472 20.635 1.00 86.19 108 MET A CA 1
ATOM 869 C C . MET A 1 108 ? -9.255 -9.210 21.767 1.00 86.19 108 MET A C 1
ATOM 871 O O . MET A 1 108 ? -8.606 -10.220 21.506 1.00 86.19 108 MET A O 1
ATOM 875 N N . ARG A 1 109 ? -9.256 -8.697 23.005 1.00 84.56 109 ARG A N 1
ATOM 876 C CA . ARG A 1 109 ? -8.536 -9.338 24.123 1.00 84.56 109 ARG A CA 1
ATOM 877 C C . ARG A 1 109 ? -9.149 -10.671 24.520 1.00 84.56 109 ARG A C 1
ATOM 879 O O . ARG A 1 109 ? -8.408 -11.590 24.843 1.00 84.56 109 ARG A O 1
ATOM 886 N N . ASP A 1 110 ? -10.468 -10.762 24.425 1.00 83.69 110 ASP A N 1
ATOM 887 C CA . ASP A 1 110 ? -11.224 -11.945 24.833 1.00 83.69 110 ASP A CA 1
ATOM 888 C C . ASP A 1 110 ? -11.368 -12.966 23.690 1.00 83.69 110 ASP A C 1
ATOM 890 O O . ASP A 1 110 ? -11.904 -14.057 23.883 1.00 83.69 110 ASP A O 1
ATOM 894 N N . LEU A 1 111 ? -10.873 -12.639 22.489 1.00 86.75 111 LEU A N 1
ATOM 895 C CA . LEU A 1 111 ? -10.913 -13.541 21.343 1.00 86.75 111 LEU A CA 1
ATOM 896 C C . LEU A 1 111 ? -9.846 -14.639 21.475 1.00 86.75 111 LEU A C 1
ATOM 898 O O . LEU A 1 111 ? -8.676 -14.337 21.734 1.00 86.75 111 LEU A O 1
ATOM 902 N N . PRO A 1 112 ? -10.198 -15.916 21.242 1.00 86.12 112 PRO A N 1
ATOM 903 C CA . PRO A 1 112 ? -9.242 -17.006 21.343 1.00 86.12 112 PRO A CA 1
ATOM 904 C C . PRO A 1 112 ? -8.201 -16.931 20.219 1.00 86.12 112 PRO A C 1
ATOM 906 O O . PRO A 1 112 ? -8.531 -16.753 19.042 1.00 86.12 112 PRO A O 1
ATOM 909 N N . MET A 1 113 ? -6.933 -17.170 20.565 1.00 84.12 113 MET A N 1
ATOM 910 C CA . MET A 1 113 ? -5.822 -17.293 19.609 1.00 84.12 113 MET A CA 1
ATOM 911 C C . MET A 1 113 ? -5.812 -18.676 18.940 1.00 84.12 113 MET A C 1
ATOM 913 O O . MET A 1 113 ? -4.869 -19.456 19.050 1.00 84.12 113 MET A O 1
ATOM 917 N N . THR A 1 114 ? -6.916 -18.990 18.270 1.00 86.00 114 THR A N 1
ATOM 918 C CA . THR A 1 114 ? -7.139 -20.204 17.474 1.00 86.00 114 THR A CA 1
ATOM 919 C C . THR A 1 114 ? -7.653 -19.804 16.094 1.00 86.00 114 THR A C 1
ATOM 921 O O . THR A 1 114 ? -7.766 -18.615 15.810 1.00 86.00 114 THR A O 1
ATOM 924 N N . SER A 1 115 ? -7.955 -20.762 15.211 1.00 87.94 115 SER A N 1
ATOM 925 C CA . SER A 1 115 ? -8.629 -20.417 13.951 1.00 87.94 115 SER A CA 1
ATOM 926 C C . SER A 1 115 ? -10.012 -19.840 14.265 1.00 87.94 115 SER A C 1
ATOM 928 O O . SER A 1 115 ? -10.858 -20.543 14.810 1.00 87.94 115 SER A O 1
ATOM 930 N N . LEU A 1 116 ? -10.214 -18.562 13.947 1.00 91.06 116 LEU A N 1
ATOM 931 C CA . LEU A 1 116 ? -11.371 -17.771 14.365 1.00 91.06 116 LEU A CA 1
ATOM 932 C C . LEU A 1 116 ? -11.893 -16.945 13.190 1.00 91.06 116 LEU A C 1
ATOM 934 O O . LEU A 1 116 ? -11.108 -16.466 12.373 1.00 91.06 116 LEU A O 1
ATOM 938 N N . ASP A 1 117 ? -13.209 -16.756 13.147 1.00 94.50 117 ASP A N 1
ATOM 939 C CA . ASP A 1 117 ? -13.901 -15.858 12.223 1.00 94.50 117 ASP A CA 1
ATOM 940 C C . ASP A 1 117 ? -15.077 -15.187 12.953 1.00 94.50 117 ASP A C 1
ATOM 942 O O . ASP A 1 117 ? -16.177 -15.746 13.046 1.00 94.50 117 ASP A O 1
ATOM 946 N N . ALA A 1 118 ? -14.814 -14.019 13.539 1.00 93.75 118 ALA A N 1
ATOM 947 C CA . ALA A 1 118 ? -15.717 -13.323 14.453 1.00 93.75 118 ALA A CA 1
ATOM 948 C C . ALA A 1 118 ? -15.958 -11.878 14.015 1.00 93.75 118 ALA A C 1
ATOM 950 O O . ALA A 1 118 ? -15.048 -11.215 13.525 1.00 93.75 118 ALA A O 1
ATOM 951 N N . ASP A 1 119 ? -17.165 -11.375 14.254 1.00 94.44 119 ASP A N 1
ATOM 952 C CA . ASP A 1 119 ? -17.486 -9.962 14.062 1.00 94.44 119 ASP A CA 1
ATOM 953 C C . ASP A 1 119 ? -17.340 -9.227 15.395 1.00 94.44 119 ASP A C 1
ATOM 955 O O . ASP A 1 119 ? -17.781 -9.708 16.440 1.00 94.44 119 ASP A O 1
ATOM 959 N N . ILE A 1 120 ? -16.708 -8.059 15.357 1.00 94.06 120 ILE A N 1
ATOM 960 C CA . ILE A 1 120 ? -16.596 -7.144 16.491 1.00 94.06 120 ILE A CA 1
ATOM 961 C C . ILE A 1 120 ? -17.120 -5.769 16.089 1.00 94.06 120 ILE A C 1
ATOM 963 O O . ILE A 1 120 ? -17.145 -5.408 14.912 1.00 94.06 120 ILE A O 1
ATOM 967 N N . THR A 1 121 ? -17.482 -4.963 17.079 1.00 94.62 121 THR A N 1
ATOM 968 C CA . THR A 1 121 ? -17.882 -3.572 16.864 1.00 94.62 121 THR A CA 1
ATOM 969 C C . THR A 1 121 ? -17.024 -2.675 17.735 1.00 94.62 121 THR A C 1
ATOM 971 O O . THR A 1 121 ? -17.074 -2.768 18.960 1.00 94.62 121 THR A O 1
ATOM 974 N N . LEU A 1 122 ? -16.238 -1.801 17.109 1.00 91.88 122 LEU A N 1
ATOM 975 C CA . LEU A 1 122 ? -15.434 -0.816 17.824 1.00 91.88 122 LEU A CA 1
ATOM 976 C C . LEU A 1 122 ? -16.293 0.410 18.101 1.00 91.88 122 LEU A C 1
ATOM 978 O O . LEU A 1 122 ? -16.811 1.027 17.172 1.00 91.88 122 LEU A O 1
ATOM 982 N N . LYS A 1 123 ? -16.416 0.790 19.371 1.00 90.94 123 LYS A N 1
ATOM 983 C CA . LYS A 1 123 ? -17.199 1.963 19.775 1.00 90.94 123 LYS A CA 1
ATOM 984 C C . LYS A 1 123 ? -16.272 3.126 20.092 1.00 90.94 123 LYS A C 1
ATOM 986 O O . LYS A 1 123 ? -15.394 3.013 20.948 1.00 90.94 123 LYS A O 1
ATOM 991 N N . ILE A 1 124 ? -16.466 4.257 19.421 1.00 88.94 124 ILE A N 1
ATOM 992 C CA . ILE A 1 124 ? -15.624 5.451 19.554 1.00 88.94 124 ILE A CA 1
ATOM 993 C C . ILE A 1 124 ? -16.440 6.614 20.110 1.00 88.94 124 ILE A C 1
ATOM 995 O O . ILE A 1 124 ? -17.554 6.884 19.659 1.00 88.94 124 ILE A O 1
ATOM 999 N N . ARG A 1 125 ? -15.847 7.323 21.080 1.00 86.56 125 ARG A N 1
ATOM 1000 C CA . ARG A 1 125 ? -16.365 8.565 21.667 1.00 86.56 125 ARG A CA 1
ATOM 1001 C C . ARG A 1 125 ? -15.324 9.682 21.568 1.00 86.56 125 ARG A C 1
ATOM 1003 O O . ARG A 1 125 ? -14.142 9.437 21.803 1.00 86.56 125 ARG A O 1
ATOM 1010 N N . THR A 1 126 ? -15.727 10.919 21.266 1.00 82.25 126 THR A N 1
ATOM 1011 C CA . THR A 1 126 ? -14.794 12.077 21.246 1.00 82.25 126 THR A CA 1
ATOM 1012 C C . THR A 1 126 ? -15.054 13.122 22.337 1.00 82.25 126 THR A C 1
ATOM 1014 O O . THR A 1 126 ? -14.157 13.895 22.714 1.00 82.25 126 THR A O 1
ATOM 1017 N N . THR A 1 127 ? -16.258 13.135 22.903 1.00 80.56 127 THR A N 1
ATOM 1018 C CA . THR A 1 127 ? -16.665 14.025 23.994 1.00 80.56 127 THR A CA 1
ATOM 1019 C C . THR A 1 127 ? -16.206 13.512 25.359 1.00 80.56 127 THR A C 1
ATOM 1021 O O . THR A 1 127 ? -15.677 12.415 25.490 1.00 80.56 127 THR A O 1
ATOM 1024 N N . GLN A 1 128 ? -16.288 14.376 26.373 1.00 75.00 128 GLN A N 1
ATOM 1025 C CA . GLN A 1 128 ? -15.945 14.058 27.768 1.00 75.00 128 GLN A CA 1
ATOM 1026 C C . GLN A 1 128 ? -17.139 14.357 28.681 1.00 75.00 128 GLN A C 1
ATOM 1028 O O . GLN A 1 128 ? -16.974 14.932 29.760 1.00 75.00 128 GLN A O 1
ATOM 1033 N N . THR A 1 129 ? -18.351 14.034 28.225 1.00 79.00 129 THR A N 1
ATOM 1034 C CA . THR A 1 129 ? -19.526 14.088 29.103 1.00 79.00 129 THR A CA 1
ATOM 1035 C C . THR A 1 129 ? -19.375 13.052 30.222 1.00 79.00 129 THR A C 1
ATOM 1037 O O . THR A 1 129 ? -18.543 12.150 30.112 1.00 79.00 129 THR A O 1
ATOM 1040 N N . ASN A 1 130 ? -20.137 13.169 31.314 1.00 80.38 130 ASN A N 1
ATOM 1041 C CA . ASN A 1 130 ? -20.060 12.178 32.397 1.00 80.38 130 ASN A CA 1
ATOM 1042 C C . ASN A 1 130 ? -20.375 10.765 31.877 1.00 80.38 130 ASN A C 1
ATOM 1044 O O . ASN A 1 130 ? -19.597 9.856 32.128 1.00 80.38 130 ASN A O 1
ATOM 1048 N N . ALA A 1 131 ? -21.380 10.628 31.005 1.00 75.50 131 ALA A N 1
ATOM 1049 C CA . ALA A 1 131 ? -21.689 9.366 30.334 1.00 75.50 131 ALA A CA 1
ATOM 1050 C C . ALA A 1 131 ? -20.523 8.824 29.480 1.00 75.50 131 ALA A C 1
ATOM 1052 O O . ALA A 1 131 ? -20.257 7.628 29.502 1.00 75.50 131 ALA A O 1
ATOM 1053 N N . ASP A 1 132 ? -19.784 9.679 28.758 1.00 77.00 132 ASP A N 1
ATOM 1054 C CA . ASP A 1 132 ? -18.610 9.229 27.986 1.00 77.00 132 ASP A CA 1
ATOM 1055 C C . ASP A 1 132 ? -17.448 8.799 28.889 1.00 77.00 132 ASP A C 1
ATOM 1057 O O . ASP A 1 132 ? -16.689 7.893 28.542 1.00 77.00 132 ASP A O 1
ATOM 1061 N N . LYS A 1 133 ? -17.280 9.471 30.035 1.00 77.00 133 LYS A N 1
ATOM 1062 C CA . LYS A 1 133 ? -16.271 9.105 31.036 1.00 77.00 133 LYS A CA 1
ATOM 1063 C C . LYS A 1 133 ? -16.607 7.759 31.664 1.00 77.00 133 LYS A C 1
ATOM 1065 O O . LYS A 1 133 ? -15.705 6.937 31.787 1.00 77.00 133 LYS A O 1
ATOM 1070 N N . ASP A 1 134 ? -17.876 7.528 31.982 1.00 76.88 134 ASP A N 1
ATOM 1071 C CA . ASP A 1 134 ? -18.363 6.259 32.523 1.00 76.88 134 ASP A CA 1
ATOM 1072 C C . ASP A 1 134 ? -18.202 5.137 31.486 1.00 76.88 134 ASP A C 1
ATOM 1074 O O . ASP A 1 134 ? -17.597 4.109 31.780 1.00 76.88 134 ASP A O 1
ATOM 1078 N N . ALA A 1 135 ? -18.596 5.370 30.228 1.00 75.12 135 ALA A N 1
ATOM 1079 C CA . ALA A 1 135 ? -18.407 4.412 29.136 1.00 75.12 135 ALA A CA 1
ATOM 1080 C C . ALA A 1 135 ? -16.924 4.092 28.874 1.00 75.12 135 ALA A C 1
ATOM 1082 O O . ALA A 1 135 ? -16.576 2.954 28.558 1.00 75.12 135 ALA A O 1
ATOM 1083 N N . PHE A 1 136 ? -16.022 5.068 29.016 1.00 77.56 136 PHE A N 1
ATOM 1084 C CA . PHE A 1 136 ? -14.580 4.832 28.920 1.00 77.56 136 PHE A CA 1
ATOM 1085 C C . PHE A 1 136 ? -14.028 4.074 30.136 1.00 77.56 136 PHE A C 1
ATOM 1087 O O . PHE A 1 136 ? -13.190 3.188 29.965 1.00 77.56 136 PHE A O 1
ATOM 1094 N N . ALA A 1 137 ? -14.504 4.387 31.345 1.00 75.56 137 ALA A N 1
ATOM 1095 C CA . ALA A 1 137 ? -14.097 3.731 32.588 1.00 75.56 137 ALA A CA 1
ATOM 1096 C C . ALA A 1 137 ? -14.538 2.259 32.632 1.00 75.56 137 ALA A C 1
ATOM 1098 O O . ALA A 1 137 ? -13.730 1.382 32.932 1.00 75.56 137 ALA A O 1
ATOM 1099 N N . ASN A 1 138 ? -15.776 1.979 32.219 1.00 77.38 138 ASN A N 1
ATOM 1100 C CA . ASN A 1 138 ? -16.295 0.624 31.999 1.00 77.38 138 ASN A CA 1
ATOM 1101 C C . ASN A 1 138 ? -15.635 -0.035 30.768 1.00 77.38 138 ASN A C 1
ATOM 1103 O O . ASN A 1 138 ? -15.612 -1.255 30.595 1.00 77.38 138 ASN A O 1
ATOM 1107 N N . GLY A 1 139 ? -15.047 0.797 29.904 1.00 75.44 139 GLY A N 1
ATOM 1108 C CA . GLY A 1 139 ? -14.415 0.456 28.639 1.00 75.44 139 GLY A CA 1
ATOM 1109 C C . GLY A 1 139 ? -15.375 -0.199 27.650 1.00 75.44 139 GLY A C 1
ATOM 1110 O O . GLY A 1 139 ? -14.984 -1.137 26.957 1.00 75.44 139 GLY A O 1
ATOM 1111 N N . GLU A 1 140 ? -16.601 0.313 27.627 1.00 77.56 140 GLU A N 1
ATOM 1112 C CA . GLU A 1 140 ? -17.630 0.107 26.610 1.00 77.56 140 GLU A CA 1
ATOM 1113 C C . GLU A 1 140 ? -17.305 0.869 25.319 1.00 77.56 140 GLU A C 1
ATOM 1115 O O . GLU A 1 140 ? -17.723 0.459 24.241 1.00 77.56 140 GLU A O 1
ATOM 1120 N N . ALA A 1 141 ? -16.564 1.981 25.417 1.00 81.12 141 ALA A N 1
ATOM 1121 C CA . ALA A 1 141 ? -16.130 2.759 24.264 1.00 81.12 141 ALA A CA 1
ATOM 1122 C C . ALA A 1 141 ? -14.736 3.368 24.451 1.00 81.12 141 ALA A C 1
ATOM 1124 O O . ALA A 1 141 ? -14.317 3.733 25.552 1.00 81.12 141 ALA A O 1
ATOM 1125 N N . LYS A 1 142 ? -14.014 3.528 23.342 1.00 84.56 142 LYS A N 1
ATOM 1126 C CA . LYS A 1 142 ? -12.695 4.154 23.307 1.00 84.56 142 LYS A CA 1
ATOM 1127 C C . LYS A 1 142 ? -12.810 5.658 23.096 1.00 84.56 142 LYS A C 1
ATOM 1129 O O . LYS A 1 142 ? -13.402 6.117 22.120 1.00 84.56 142 LYS A O 1
ATOM 1134 N N . TRP A 1 143 ? -12.157 6.427 23.964 1.00 84.06 143 TRP A N 1
ATOM 1135 C CA . TRP A 1 143 ? -12.045 7.868 23.783 1.00 84.06 143 TRP A CA 1
ATOM 1136 C C . TRP A 1 143 ? -10.924 8.229 22.796 1.00 84.06 143 TRP A C 1
ATOM 1138 O O . TRP A 1 143 ? -9.788 7.768 22.942 1.00 84.06 143 TRP A O 1
ATOM 1148 N N . ILE A 1 144 ? -11.228 9.067 21.802 1.00 83.06 144 ILE A N 1
ATOM 1149 C CA . ILE A 1 144 ? -10.267 9.581 20.811 1.00 83.06 144 ILE A CA 1
ATOM 1150 C C . ILE A 1 144 ? -10.472 11.096 20.651 1.00 83.06 144 ILE A C 1
ATOM 1152 O O . ILE A 1 144 ? -11.610 11.552 20.546 1.00 83.06 144 ILE A O 1
ATOM 1156 N N . PRO A 1 145 ? -9.407 11.919 20.609 1.00 79.19 145 PRO A N 1
ATOM 1157 C CA . PRO A 1 145 ? -9.567 13.358 20.426 1.00 79.19 145 PRO A CA 1
ATOM 1158 C C . PRO A 1 145 ? -10.168 13.685 19.050 1.00 79.19 145 PRO A C 1
ATOM 1160 O O . PRO A 1 145 ? -9.591 13.343 18.022 1.00 79.19 145 PRO A O 1
ATOM 1163 N N . GLY A 1 146 ? -11.298 14.395 19.021 1.00 77.88 146 GLY A N 1
ATOM 1164 C CA . GLY A 1 146 ? -11.884 14.935 17.786 1.00 77.88 146 GLY A CA 1
ATOM 1165 C C . GLY A 1 146 ? -11.160 16.183 17.257 1.00 77.88 146 GLY A C 1
ATOM 1166 O O . GLY A 1 146 ? -10.300 16.760 17.934 1.00 77.88 146 GLY A O 1
ATOM 1167 N N . ARG A 1 147 ? -11.542 16.646 16.054 1.00 68.69 147 ARG A N 1
ATOM 1168 C CA . ARG A 1 147 ? -10.900 17.774 15.336 1.00 68.69 147 ARG A CA 1
ATOM 1169 C C . ARG A 1 147 ? -10.691 19.043 16.178 1.00 68.69 147 ARG A C 1
ATOM 1171 O O . ARG A 1 147 ? -9.639 19.667 16.066 1.00 68.69 147 ARG A O 1
ATOM 1178 N N . GLY A 1 148 ? -11.627 19.393 17.064 1.00 62.97 148 GLY A N 1
ATOM 1179 C CA . GLY A 1 148 ? -11.544 20.596 17.909 1.00 62.97 148 GLY A CA 1
ATOM 1180 C C . GLY A 1 148 ? -10.476 20.560 19.015 1.00 62.97 148 GLY A C 1
ATOM 1181 O O . GLY A 1 148 ? -10.128 21.603 19.559 1.00 62.97 148 GLY A O 1
ATOM 1182 N N . LYS A 1 149 ? -9.921 19.384 19.350 1.00 58.88 149 LYS A N 1
ATOM 1183 C CA . LYS A 1 149 ? -8.904 19.218 20.412 1.00 58.88 149 LYS A CA 1
ATOM 1184 C C . LYS A 1 149 ? -7.477 19.027 19.873 1.00 58.88 149 LYS A C 1
ATOM 1186 O O . LYS A 1 149 ? -6.547 18.805 20.650 1.00 58.88 149 LYS A O 1
ATOM 1191 N N . ARG A 1 150 ? -7.290 19.148 18.552 1.00 53.75 150 ARG A N 1
ATOM 1192 C CA . ARG A 1 150 ? -6.019 18.913 17.840 1.00 53.75 150 ARG A CA 1
ATOM 1193 C C . ARG A 1 150 ? -4.896 19.871 18.251 1.00 53.75 150 ARG A C 1
ATOM 1195 O O . ARG A 1 150 ? -3.731 19.519 18.151 1.00 53.75 150 ARG A O 1
ATOM 1202 N N . THR A 1 151 ? -5.232 21.059 18.749 1.00 51.75 151 THR A N 1
ATOM 1203 C CA . THR A 1 151 ? -4.254 22.091 19.131 1.00 51.75 151 THR A CA 1
ATOM 1204 C C . THR A 1 151 ? -3.467 21.767 20.403 1.00 51.75 151 THR A C 1
ATOM 1206 O O . THR A 1 151 ? -2.412 22.357 20.609 1.00 51.75 151 THR A O 1
ATOM 1209 N N . LYS A 1 152 ? -3.926 20.826 21.244 1.00 51.69 152 LYS A N 1
ATOM 1210 C CA . LYS A 1 152 ? -3.246 20.469 22.509 1.00 51.69 152 LYS A CA 1
ATOM 1211 C C . LYS A 1 152 ? -2.529 19.116 22.490 1.00 51.69 152 LYS A C 1
ATOM 1213 O O . LYS A 1 152 ? -1.653 18.887 23.316 1.00 51.69 152 LYS A O 1
ATOM 1218 N N . LEU A 1 153 ? -2.888 18.211 21.579 1.00 55.62 153 LEU A N 1
ATOM 1219 C CA . LEU A 1 153 ? -2.385 16.834 21.548 1.00 55.62 153 LEU A CA 1
ATOM 1220 C C . LEU A 1 153 ? -1.611 16.589 20.249 1.00 55.62 153 LEU A C 1
ATOM 1222 O O . LEU A 1 153 ? -2.134 16.825 19.166 1.00 55.62 153 LEU A O 1
ATOM 1226 N N . LYS A 1 154 ? -0.395 16.032 20.341 1.00 57.31 154 LYS A N 1
ATOM 1227 C CA . LYS A 1 154 ? 0.402 15.580 19.177 1.00 57.31 154 LYS A CA 1
ATOM 1228 C C . LYS A 1 154 ? -0.196 14.348 18.464 1.00 57.31 154 LYS A C 1
ATOM 1230 O O . LYS A 1 154 ? 0.433 13.788 17.571 1.00 57.31 154 LYS A O 1
ATOM 1235 N N . SER A 1 155 ? -1.380 13.893 18.870 1.00 59.66 155 SER A N 1
ATOM 1236 C CA . SER A 1 155 ? -2.053 12.722 18.310 1.00 59.66 155 SER A CA 1
ATOM 1237 C C . SER A 1 155 ? -2.912 13.096 17.095 1.00 59.66 155 SER A C 1
ATOM 1239 O O . SER A 1 155 ? -3.495 14.183 17.067 1.00 59.66 155 SER A O 1
ATOM 1241 N N . PRO A 1 156 ? -3.033 12.206 16.093 1.00 66.19 156 PRO A N 1
ATOM 1242 C CA . PRO A 1 156 ? -3.980 12.401 15.002 1.00 66.19 156 PRO A CA 1
ATOM 1243 C C . PRO A 1 156 ? -5.408 12.480 15.555 1.00 66.19 156 PRO A C 1
ATOM 1245 O O . PRO A 1 156 ? -5.784 11.708 16.437 1.00 66.19 156 PRO A O 1
ATOM 1248 N N . ALA A 1 157 ? -6.177 13.448 15.057 1.00 79.50 157 ALA A N 1
ATOM 1249 C CA . ALA A 1 157 ? -7.555 13.663 15.474 1.00 79.50 157 ALA A CA 1
ATOM 1250 C C . ALA A 1 157 ? -8.503 12.719 14.725 1.00 79.50 157 ALA A C 1
ATOM 1252 O O . ALA A 1 157 ? -8.266 12.418 13.556 1.00 79.50 157 ALA A O 1
ATOM 1253 N N . TRP A 1 158 ? -9.574 12.300 15.396 1.00 88.44 158 TRP A N 1
ATOM 1254 C CA . TRP A 1 158 ? -10.705 11.604 14.790 1.00 88.44 158 TRP A CA 1
ATOM 1255 C C . TRP A 1 158 ? -11.428 12.523 13.802 1.00 88.44 158 TRP A C 1
ATOM 1257 O O . TRP A 1 158 ? -11.698 13.687 14.128 1.00 88.44 158 TRP A O 1
ATOM 1267 N N . ASP A 1 159 ? -11.712 12.011 12.603 1.00 87.62 159 ASP A N 1
ATOM 1268 C CA . ASP A 1 159 ? -12.285 12.794 11.505 1.00 87.62 159 ASP A CA 1
ATOM 1269 C C . ASP A 1 159 ? -13.816 12.795 11.447 1.00 87.62 159 ASP A C 1
ATOM 1271 O O . ASP A 1 159 ? -14.378 13.647 10.756 1.00 87.62 159 ASP A O 1
ATOM 1275 N N . PHE A 1 160 ? -14.468 11.887 12.173 1.00 89.69 160 PHE A N 1
ATOM 1276 C CA . PHE A 1 160 ? -15.901 11.614 12.059 1.00 89.69 160 PHE A CA 1
ATOM 1277 C C . PHE A 1 160 ? -16.688 12.083 13.286 1.00 89.69 160 PHE A C 1
ATOM 1279 O O . PHE A 1 160 ? -16.158 12.766 14.171 1.00 89.69 160 PHE A O 1
ATOM 1286 N N . GLU A 1 161 ? -17.976 11.743 13.326 1.00 87.62 161 GLU A N 1
ATOM 1287 C CA . GLU A 1 161 ? -18.875 12.108 14.412 1.00 87.62 161 GLU A CA 1
ATOM 1288 C C . GLU A 1 161 ? -18.423 11.600 15.789 1.00 87.62 161 GLU A C 1
ATOM 1290 O O . GLU A 1 161 ? -17.623 10.675 15.945 1.00 87.62 161 GLU A O 1
ATOM 1295 N N . THR A 1 162 ? -18.956 12.262 16.815 1.00 82.00 162 THR A N 1
ATOM 1296 C CA . THR A 1 162 ? -18.594 12.063 18.217 1.00 82.00 162 THR A CA 1
ATOM 1297 C C . THR A 1 162 ? -18.881 10.666 18.739 1.00 82.00 162 THR A C 1
ATOM 1299 O O . THR A 1 162 ? -18.146 10.215 19.607 1.00 82.00 162 THR A O 1
ATOM 1302 N N . SER A 1 163 ? -19.936 10.016 18.253 1.00 87.31 163 SER A N 1
ATOM 1303 C CA . SER A 1 163 ? -20.333 8.660 18.621 1.00 87.31 163 SER A CA 1
ATOM 1304 C C . SER A 1 163 ? -20.372 7.834 17.352 1.00 87.31 163 SER A C 1
ATOM 1306 O O . SER A 1 163 ? -21.256 8.050 16.530 1.00 87.31 163 SER A O 1
ATOM 1308 N N . CYS A 1 164 ? -19.424 6.919 17.199 1.00 90.56 164 CYS A N 1
ATOM 1309 C CA . CYS A 1 164 ? -19.283 6.113 15.993 1.00 90.56 164 CYS A CA 1
ATOM 1310 C C . CYS A 1 164 ? -19.103 4.641 16.375 1.00 90.56 164 CYS A C 1
ATOM 1312 O O . CYS A 1 164 ? -18.354 4.330 17.307 1.00 90.56 164 CYS A O 1
ATOM 1314 N N . GLU A 1 165 ? -19.800 3.754 15.670 1.00 93.44 165 GLU A N 1
ATOM 1315 C CA . GLU A 1 165 ? -19.672 2.305 15.808 1.00 93.44 165 GLU A CA 1
ATOM 1316 C C . GLU A 1 165 ? -19.131 1.735 14.499 1.00 93.44 165 GLU A C 1
ATOM 1318 O O . GLU A 1 165 ? -19.724 1.929 13.442 1.00 93.44 165 GLU A O 1
ATOM 1323 N N . ILE A 1 166 ? -17.998 1.041 14.575 1.00 94.62 166 ILE A N 1
ATOM 1324 C CA . ILE A 1 166 ? -17.299 0.504 13.409 1.00 94.62 166 ILE A CA 1
ATOM 1325 C C . ILE A 1 166 ? -17.396 -1.022 13.457 1.00 94.62 166 ILE A C 1
ATOM 1327 O O . ILE A 1 166 ? -16.700 -1.639 14.275 1.00 94.62 166 ILE A O 1
ATOM 1331 N N . PRO A 1 167 ? -18.236 -1.655 12.622 1.00 95.00 167 PRO A N 1
ATOM 1332 C CA . PRO A 1 167 ? -18.234 -3.102 12.489 1.00 95.00 167 PRO A CA 1
ATOM 1333 C C . PRO A 1 167 ? -16.949 -3.548 11.786 1.00 95.00 167 PRO A C 1
ATOM 1335 O O . PRO A 1 167 ? -16.537 -2.970 10.780 1.00 95.00 167 PRO A O 1
ATOM 1338 N N . VAL A 1 168 ? -16.299 -4.576 12.323 1.00 96.25 168 VAL A N 1
ATOM 1339 C CA . VAL A 1 168 ? -15.090 -5.161 11.741 1.00 96.25 168 VAL A CA 1
ATOM 1340 C C . VAL A 1 168 ? -15.144 -6.672 11.890 1.00 96.25 168 VAL A C 1
ATOM 1342 O O . VAL A 1 168 ? -15.380 -7.186 12.981 1.00 96.25 168 VAL A O 1
ATOM 1345 N N . ARG A 1 169 ? -14.839 -7.392 10.813 1.00 96.25 169 ARG A N 1
ATOM 1346 C CA . ARG A 1 169 ? -14.650 -8.839 10.856 1.00 96.25 169 ARG A CA 1
ATOM 1347 C C . ARG A 1 169 ? -13.194 -9.167 11.172 1.00 96.25 169 ARG A C 1
ATOM 1349 O O . ARG A 1 169 ? -12.278 -8.675 10.508 1.00 96.25 169 ARG A O 1
ATOM 1356 N N . ILE A 1 170 ? -12.979 -10.003 12.181 1.00 96.25 170 ILE A N 1
ATOM 1357 C CA . ILE A 1 170 ? -11.677 -10.504 12.620 1.00 96.25 170 ILE A CA 1
ATOM 1358 C C . ILE A 1 170 ? -11.521 -11.959 12.207 1.00 96.25 170 ILE A C 1
ATOM 1360 O O . ILE A 1 170 ? -12.328 -12.815 12.567 1.00 96.25 170 ILE A O 1
ATOM 1364 N N . VAL A 1 171 ? -10.431 -12.243 11.500 1.00 95.38 171 VAL A N 1
ATOM 1365 C CA . VAL A 1 171 ? -10.075 -13.594 11.075 1.00 95.38 171 VAL A CA 1
ATOM 1366 C C . VAL A 1 171 ? -8.690 -13.950 11.592 1.00 95.38 171 VAL A C 1
ATOM 1368 O O . VAL A 1 171 ? -7.711 -13.260 11.300 1.00 95.38 171 VAL A O 1
ATOM 1371 N N . HIS A 1 172 ? -8.603 -15.053 12.331 1.00 93.19 172 HIS A N 1
ATOM 1372 C CA . HIS A 1 172 ? -7.346 -15.664 12.750 1.00 93.19 172 HIS A CA 1
ATOM 1373 C C . HIS A 1 172 ? -7.086 -16.912 11.912 1.00 93.19 172 HIS A C 1
ATOM 1375 O O . HIS A 1 172 ? -7.933 -17.804 11.825 1.00 93.19 172 HIS A O 1
ATOM 1381 N N . PHE A 1 173 ? -5.895 -17.021 11.330 1.00 89.56 173 PHE A N 1
ATOM 1382 C CA . PHE A 1 173 ? -5.457 -18.261 10.692 1.00 89.56 173 PHE A CA 1
ATOM 1383 C C . PHE A 1 173 ? -4.004 -18.584 11.017 1.00 89.56 173 PHE A C 1
ATOM 1385 O O . PHE A 1 173 ? -3.177 -17.712 11.277 1.00 89.56 173 PHE A O 1
ATOM 1392 N N . LYS A 1 174 ? -3.698 -19.880 10.988 1.00 85.06 174 LYS A N 1
ATOM 1393 C CA . LYS A 1 174 ? -2.383 -20.425 11.319 1.00 85.06 174 LYS A CA 1
ATOM 1394 C C . LYS A 1 174 ? -1.376 -20.168 10.187 1.00 85.06 174 LYS A C 1
ATOM 1396 O O . LYS A 1 174 ? -1.675 -20.438 9.018 1.00 85.06 174 LYS A O 1
ATOM 1401 N N . ILE A 1 175 ? -0.182 -19.676 10.528 1.00 77.25 175 ILE A N 1
ATOM 1402 C CA . ILE A 1 175 ? 0.935 -19.465 9.586 1.00 77.25 175 ILE A CA 1
ATOM 1403 C C . ILE A 1 175 ? 1.944 -20.608 9.711 1.00 77.25 175 ILE A C 1
ATOM 1405 O O . ILE A 1 175 ? 2.263 -21.262 8.719 1.00 77.25 175 ILE A O 1
ATOM 1409 N N . THR A 1 176 ? 2.426 -20.835 10.933 1.00 72.31 176 THR A N 1
ATOM 1410 C CA . THR A 1 176 ? 3.328 -21.926 11.333 1.00 72.31 176 THR A CA 1
ATOM 1411 C C . THR A 1 176 ? 2.715 -22.667 12.511 1.00 72.31 176 THR A C 1
ATOM 1413 O O . THR A 1 176 ? 1.676 -22.244 13.017 1.00 72.31 176 THR A O 1
ATOM 1416 N N . ASP A 1 177 ? 3.343 -23.751 12.973 1.00 71.94 177 ASP A N 1
ATOM 1417 C CA . ASP A 1 177 ? 2.756 -24.563 14.037 1.00 71.94 177 ASP A CA 1
ATOM 1418 C C . ASP A 1 177 ? 2.442 -23.809 15.336 1.00 71.94 177 ASP A C 1
ATOM 1420 O O . ASP A 1 177 ? 1.435 -24.120 15.973 1.00 71.94 177 ASP A O 1
ATOM 1424 N N . ASP A 1 178 ? 3.187 -22.734 15.602 1.00 74.06 178 ASP A N 1
ATOM 1425 C CA . ASP A 1 178 ? 3.086 -21.940 16.828 1.00 74.06 178 ASP A CA 1
ATOM 1426 C C . ASP A 1 178 ? 2.679 -20.474 16.596 1.00 74.06 178 ASP A C 1
ATOM 1428 O O . ASP A 1 178 ? 2.723 -19.671 17.526 1.00 74.06 178 ASP A O 1
ATOM 1432 N N . SER A 1 179 ? 2.321 -20.071 15.366 1.00 83.19 179 SER A N 1
ATOM 1433 C CA . SER A 1 179 ? 1.981 -18.666 15.088 1.00 83.19 179 SER A CA 1
ATOM 1434 C C . SER A 1 179 ? 0.713 -18.477 14.264 1.00 83.19 179 SER A C 1
ATOM 1436 O O . SER A 1 179 ? 0.450 -19.187 13.288 1.00 83.19 179 SER A O 1
ATOM 1438 N N . TYR A 1 180 ? -0.049 -17.458 14.658 1.00 86.19 180 TYR A N 1
ATOM 1439 C CA . TYR A 1 180 ? -1.271 -17.019 14.002 1.00 86.19 180 TYR A CA 1
ATOM 1440 C C . TYR A 1 180 ? -1.077 -15.644 13.366 1.00 86.19 180 TYR A C 1
ATOM 1442 O O . TYR A 1 180 ? -0.227 -14.846 13.766 1.00 86.19 180 TYR A O 1
ATOM 1450 N N . GLU A 1 181 ? -1.875 -15.383 12.342 1.00 89.94 181 GLU A N 1
ATOM 1451 C CA . GLU A 1 181 ? -2.025 -14.072 11.737 1.00 89.94 181 GLU A CA 1
ATOM 1452 C C . GLU A 1 181 ? -3.428 -13.554 12.020 1.00 89.94 181 GLU A C 1
ATOM 1454 O O . GLU A 1 181 ? -4.405 -14.271 11.805 1.00 89.94 181 GLU A O 1
ATOM 1459 N N . THR A 1 182 ? -3.503 -12.305 12.472 1.00 94.38 182 THR A N 1
ATOM 1460 C CA . THR A 1 182 ? -4.761 -11.624 12.764 1.00 94.38 182 THR A CA 1
ATOM 1461 C C . THR A 1 182 ? -5.075 -10.623 11.663 1.00 94.38 182 THR A C 1
ATOM 1463 O O . THR A 1 182 ? -4.323 -9.665 11.447 1.00 94.38 182 THR A O 1
ATOM 1466 N N . ILE A 1 183 ? -6.178 -10.856 10.954 1.00 96.12 183 ILE A N 1
ATOM 1467 C CA . ILE A 1 183 ? -6.685 -9.999 9.884 1.00 96.12 183 ILE A CA 1
ATOM 1468 C C . ILE A 1 183 ? -7.953 -9.286 10.350 1.00 96.12 183 ILE A C 1
ATOM 1470 O O . ILE A 1 183 ? -8.876 -9.927 10.840 1.00 96.12 183 ILE A O 1
ATOM 1474 N N . ALA A 1 184 ? -8.009 -7.975 10.133 1.00 97.00 184 ALA A N 1
ATOM 1475 C CA . ALA A 1 184 ? -9.230 -7.182 10.155 1.00 97.00 184 ALA A CA 1
ATOM 1476 C C . ALA A 1 184 ? -9.695 -6.913 8.720 1.00 97.00 184 ALA A C 1
ATOM 1478 O O . ALA A 1 184 ? -8.895 -6.514 7.868 1.00 97.00 184 ALA A O 1
ATOM 1479 N N . THR A 1 185 ? -10.980 -7.113 8.446 1.00 97.62 185 THR A N 1
ATOM 1480 C CA . THR A 1 185 ? -11.545 -6.953 7.103 1.00 97.62 185 THR A CA 1
ATOM 1481 C C . THR A 1 185 ? -12.996 -6.472 7.140 1.00 97.62 185 THR A C 1
ATOM 1483 O O . THR A 1 185 ? -13.696 -6.702 8.124 1.00 97.62 185 THR A O 1
ATOM 1486 N N . SER A 1 186 ? -13.430 -5.797 6.074 1.00 97.25 186 SER A N 1
ATOM 1487 C CA . SER A 1 186 ? -14.842 -5.503 5.781 1.00 97.25 186 SER A CA 1
ATOM 1488 C C . SER A 1 186 ? -15.499 -6.577 4.902 1.00 97.25 186 SER A C 1
ATOM 1490 O O . SER A 1 186 ? -16.708 -6.556 4.699 1.00 97.25 186 SER A O 1
ATOM 1492 N N . LEU A 1 187 ? -14.713 -7.532 4.385 1.00 97.25 187 LEU A N 1
ATOM 1493 C CA . LEU A 1 187 ? -15.167 -8.486 3.379 1.00 97.25 187 LEU A CA 1
ATOM 1494 C C . LEU A 1 187 ? -16.248 -9.436 3.923 1.00 97.25 187 LEU A C 1
ATOM 1496 O O . LEU A 1 187 ? -16.054 -10.051 4.985 1.00 97.25 187 LEU A O 1
ATOM 1500 N N . PRO A 1 188 ? -17.337 -9.651 3.166 1.00 95.12 188 PRO A N 1
ATOM 1501 C CA . PRO A 1 188 ? -18.474 -10.427 3.634 1.00 95.12 188 PRO A CA 1
ATOM 1502 C C . PRO A 1 188 ? -18.151 -11.931 3.705 1.00 95.12 188 PRO A C 1
ATOM 1504 O O . PRO A 1 188 ? -17.376 -12.481 2.917 1.00 95.12 188 PRO A O 1
ATOM 1507 N N . ARG A 1 189 ? -18.697 -12.597 4.728 1.00 95.06 189 ARG A N 1
ATOM 1508 C CA . ARG A 1 189 ? -18.354 -13.976 5.136 1.00 95.06 189 ARG A CA 1
ATOM 1509 C C . ARG A 1 189 ? -18.802 -15.048 4.150 1.00 95.06 189 ARG A C 1
ATOM 1511 O O . ARG A 1 189 ? -18.112 -16.051 3.990 1.00 95.06 189 ARG A O 1
ATOM 1518 N N . ASP A 1 190 ? -19.946 -14.830 3.526 1.00 93.81 190 ASP A N 1
ATOM 1519 C CA . ASP A 1 190 ? -20.570 -15.694 2.527 1.00 93.81 190 ASP A CA 1
ATOM 1520 C C . ASP A 1 190 ? -19.720 -15.812 1.253 1.00 93.81 190 ASP A C 1
ATOM 1522 O O . ASP A 1 190 ? -19.603 -16.900 0.693 1.00 93.81 190 ASP A O 1
ATOM 1526 N N . VAL A 1 191 ? -19.062 -14.724 0.843 1.00 95.19 191 VAL A N 1
ATOM 1527 C CA . VAL A 1 191 ? -18.186 -14.705 -0.340 1.00 95.19 191 VAL A CA 1
ATOM 1528 C C . VAL A 1 191 ? -16.726 -15.000 0.026 1.00 95.19 191 VAL A C 1
ATOM 1530 O O . VAL A 1 191 ? -16.036 -15.751 -0.669 1.00 95.19 191 VAL A O 1
ATOM 1533 N N . PHE A 1 192 ? -16.231 -14.443 1.136 1.00 96.31 192 PHE A N 1
ATOM 1534 C CA . PHE A 1 192 ? -14.817 -14.503 1.512 1.00 96.31 192 PHE A CA 1
ATOM 1535 C C . PHE A 1 192 ? -14.585 -15.388 2.735 1.00 96.31 192 PHE A C 1
ATOM 1537 O O . PHE A 1 192 ? -14.568 -14.929 3.879 1.00 96.31 192 PHE A O 1
ATOM 1544 N N . SER A 1 193 ? -14.334 -16.674 2.486 1.00 95.75 193 SER A N 1
ATOM 1545 C CA . SER A 1 193 ? -13.939 -17.626 3.532 1.00 95.75 193 SER A CA 1
ATOM 1546 C C . SER A 1 193 ? -12.559 -17.300 4.138 1.00 95.75 193 SER A C 1
ATOM 1548 O O . SER A 1 193 ? -11.697 -16.743 3.446 1.00 95.75 193 SER A O 1
ATOM 1550 N N . PRO A 1 194 ? -12.268 -17.727 5.383 1.00 94.31 194 PRO A N 1
ATOM 1551 C CA . PRO A 1 194 ? -10.941 -17.569 5.992 1.00 94.31 194 PRO A CA 1
ATOM 1552 C C . PRO A 1 194 ? -9.787 -18.121 5.138 1.00 94.31 194 PRO A C 1
ATOM 1554 O O . PRO A 1 194 ? -8.706 -17.533 5.070 1.00 94.31 194 PRO A O 1
ATOM 1557 N N . ALA A 1 195 ? -10.017 -19.227 4.421 1.00 92.75 195 ALA A N 1
ATOM 1558 C CA . ALA A 1 195 ? -9.031 -19.805 3.511 1.00 92.75 195 ALA A CA 1
ATOM 1559 C C . ALA A 1 195 ? -8.743 -18.899 2.301 1.00 92.75 195 ALA A C 1
ATOM 1561 O O . ALA A 1 195 ? -7.595 -18.810 1.857 1.00 92.75 195 ALA A O 1
ATOM 1562 N N . LEU A 1 196 ? -9.764 -18.216 1.771 1.00 94.56 196 LEU A N 1
ATOM 1563 C CA . LEU A 1 196 ? -9.601 -17.242 0.694 1.00 94.56 196 LEU A CA 1
ATOM 1564 C C . LEU A 1 196 ? -8.896 -15.976 1.195 1.00 94.56 196 LEU A C 1
ATOM 1566 O O . LEU A 1 196 ? -7.941 -15.538 0.558 1.00 94.56 196 LEU A O 1
ATOM 1570 N N . ILE A 1 197 ? -9.274 -15.460 2.368 1.00 95.31 197 ILE A N 1
ATOM 1571 C CA . ILE A 1 197 ? -8.607 -14.321 3.024 1.00 95.31 197 ILE A CA 1
ATOM 1572 C C . ILE A 1 197 ? -7.111 -14.599 3.195 1.00 95.31 197 ILE A C 1
ATOM 1574 O O . ILE A 1 197 ? -6.284 -13.763 2.832 1.00 95.31 197 ILE A O 1
ATOM 1578 N N . ARG A 1 198 ? -6.739 -15.801 3.655 1.00 92.94 198 ARG A N 1
ATOM 1579 C CA . ARG A 1 198 ? -5.333 -16.219 3.758 1.00 92.94 198 ARG A CA 1
ATOM 1580 C C . ARG A 1 198 ? -4.612 -16.166 2.407 1.00 92.94 198 ARG A C 1
ATOM 1582 O O . ARG A 1 198 ? -3.492 -15.661 2.330 1.00 92.94 198 ARG A O 1
ATOM 1589 N N . LYS A 1 199 ? -5.235 -16.677 1.338 1.00 92.50 199 LYS A N 1
ATOM 1590 C CA . LYS A 1 199 ? -4.664 -16.635 -0.022 1.00 92.50 199 LYS A CA 1
ATOM 1591 C C . LYS A 1 199 ? -4.493 -15.196 -0.514 1.00 92.50 199 LYS A C 1
ATOM 1593 O O . LYS A 1 199 ? -3.431 -14.859 -1.027 1.00 92.50 199 LYS A O 1
ATOM 15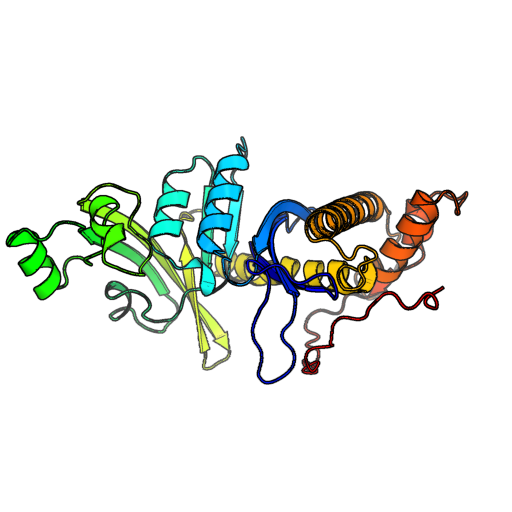98 N N . MET A 1 200 ? -5.496 -14.345 -0.318 1.00 94.12 200 MET A N 1
ATOM 1599 C CA . MET A 1 200 ? -5.450 -12.934 -0.713 1.00 94.12 200 MET A CA 1
ATOM 1600 C C . MET A 1 200 ? -4.381 -12.165 0.063 1.00 94.12 200 MET A C 1
ATOM 1602 O O . MET A 1 200 ? -3.591 -11.434 -0.531 1.00 94.12 200 MET A O 1
ATOM 1606 N N . TYR A 1 201 ? -4.288 -12.380 1.376 1.00 94.00 201 TYR A N 1
ATOM 1607 C CA . TYR A 1 201 ? -3.246 -11.764 2.188 1.00 94.00 201 TYR A CA 1
ATOM 1608 C C . TYR A 1 201 ? -1.843 -12.199 1.741 1.00 94.00 201 TYR A C 1
ATOM 1610 O O . TYR A 1 201 ? -0.934 -11.373 1.661 1.00 94.00 201 TYR A O 1
ATOM 1618 N N . PHE A 1 202 ? -1.662 -13.466 1.355 1.00 90.62 202 PHE A N 1
ATOM 1619 C CA . PHE A 1 202 ? -0.394 -13.937 0.795 1.00 90.62 202 PHE A CA 1
ATOM 1620 C C . PHE A 1 202 ? 0.003 -13.180 -0.486 1.00 90.62 202 PHE A C 1
ATOM 1622 O O . PHE A 1 202 ? 1.179 -12.853 -0.661 1.00 90.62 202 PHE A O 1
ATOM 1629 N N . MET A 1 203 ? -0.962 -12.817 -1.342 1.00 91.50 203 MET A N 1
ATOM 1630 C CA . MET A 1 203 ? -0.705 -12.035 -2.562 1.00 91.50 203 MET A CA 1
ATOM 1631 C C . MET A 1 203 ? -0.131 -10.641 -2.274 1.00 91.50 203 MET A C 1
ATOM 1633 O O . MET A 1 203 ? 0.539 -10.081 -3.142 1.00 91.50 203 MET A O 1
ATOM 1637 N N . ARG A 1 204 ? -0.306 -10.096 -1.058 1.00 92.19 204 ARG A N 1
ATOM 1638 C CA . ARG A 1 204 ? 0.254 -8.796 -0.640 1.00 92.19 204 ARG A CA 1
ATOM 1639 C C . ARG A 1 204 ? 1.750 -8.679 -0.940 1.00 92.19 204 ARG A C 1
ATOM 1641 O O . ARG A 1 204 ? 2.190 -7.615 -1.358 1.00 92.19 204 ARG A O 1
ATOM 1648 N N . TRP A 1 205 ? 2.525 -9.760 -0.801 1.00 90.44 205 TRP A N 1
ATOM 1649 C CA . TRP A 1 205 ? 3.969 -9.783 -1.095 1.00 90.44 205 TRP A CA 1
ATOM 1650 C C . TRP A 1 205 ? 4.335 -9.319 -2.518 1.00 90.44 205 TRP A C 1
ATOM 1652 O O . TRP A 1 205 ? 5.485 -8.944 -2.771 1.00 90.44 205 TRP A O 1
ATOM 1662 N N . GLY A 1 206 ? 3.372 -9.302 -3.446 1.00 91.56 206 GLY A N 1
ATOM 1663 C CA . GLY A 1 206 ? 3.545 -8.738 -4.782 1.00 91.56 206 GLY A CA 1
ATOM 1664 C C . GLY A 1 206 ? 4.028 -7.284 -4.772 1.00 91.56 206 GLY A C 1
ATOM 1665 O O . GLY A 1 206 ? 4.895 -6.943 -5.574 1.00 91.56 206 GLY A O 1
ATOM 1666 N N . ILE A 1 207 ? 3.564 -6.445 -3.834 1.00 94.00 207 ILE A N 1
ATOM 1667 C CA . ILE A 1 207 ? 3.993 -5.034 -3.768 1.00 94.00 207 ILE A CA 1
ATOM 1668 C C . ILE A 1 207 ? 5.431 -4.872 -3.253 1.00 94.00 207 ILE A C 1
ATOM 1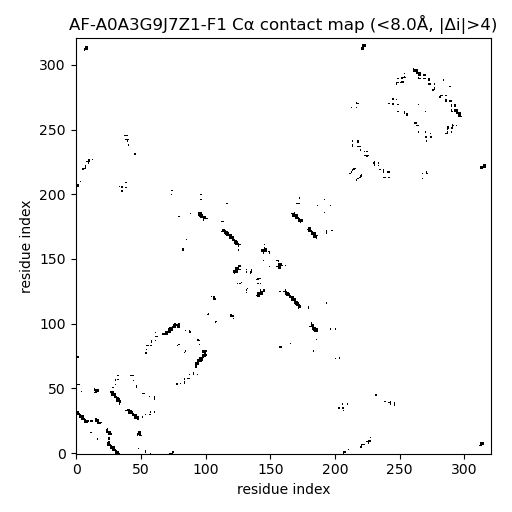670 O O . ILE A 1 207 ? 6.182 -4.030 -3.739 1.00 94.00 207 ILE A O 1
ATOM 1674 N N . GLU A 1 208 ? 5.875 -5.723 -2.326 1.00 91.75 208 GLU A N 1
ATOM 1675 C CA . GLU A 1 208 ? 7.276 -5.719 -1.881 1.00 91.75 208 GLU A CA 1
ATOM 1676 C C . GLU A 1 208 ? 8.211 -6.126 -3.024 1.00 91.75 208 GLU A C 1
ATOM 1678 O O . GLU A 1 208 ? 9.307 -5.581 -3.195 1.00 91.75 208 GLU A O 1
ATOM 1683 N N . THR A 1 209 ? 7.756 -7.082 -3.836 1.00 91.69 209 THR A N 1
ATOM 1684 C CA . THR A 1 209 ? 8.478 -7.525 -5.027 1.00 91.69 209 THR A CA 1
ATOM 1685 C C . THR A 1 209 ? 8.579 -6.398 -6.050 1.00 91.69 209 THR A C 1
ATOM 1687 O O . THR A 1 209 ? 9.685 -6.136 -6.530 1.00 91.69 209 THR A O 1
ATOM 1690 N N . SER A 1 210 ? 7.483 -5.677 -6.309 1.00 94.75 210 SER A N 1
ATOM 1691 C CA . SER A 1 210 ? 7.495 -4.544 -7.237 1.00 94.75 210 SER A CA 1
ATOM 1692 C C . SER A 1 210 ? 8.382 -3.405 -6.739 1.00 94.75 210 SER A C 1
ATOM 1694 O O . SER A 1 210 ? 9.160 -2.863 -7.516 1.00 94.75 210 SER A O 1
ATOM 1696 N N . PHE A 1 211 ? 8.409 -3.101 -5.436 1.00 94.81 211 PHE A N 1
ATOM 1697 C CA . PHE A 1 211 ? 9.351 -2.111 -4.900 1.00 94.81 211 PHE A CA 1
ATOM 1698 C C . PHE A 1 211 ? 10.816 -2.507 -5.078 1.00 94.81 211 PHE A C 1
ATOM 1700 O O . PHE A 1 211 ? 11.659 -1.646 -5.340 1.00 94.81 211 PHE A O 1
ATOM 1707 N N . ARG A 1 212 ? 11.148 -3.796 -4.953 1.00 92.44 212 ARG A N 1
ATOM 1708 C CA . ARG A 1 212 ? 12.505 -4.289 -5.228 1.00 92.44 212 ARG A CA 1
ATOM 1709 C C . ARG A 1 212 ? 12.869 -4.093 -6.701 1.00 92.44 212 ARG A C 1
ATOM 1711 O O . ARG A 1 212 ? 13.968 -3.627 -6.996 1.00 92.44 212 ARG A O 1
ATOM 1718 N N . GLU A 1 213 ? 11.964 -4.426 -7.613 1.00 93.19 213 GLU A N 1
ATOM 1719 C CA . GLU A 1 213 ? 12.150 -4.230 -9.055 1.00 93.19 213 GLU A CA 1
ATOM 1720 C C . GLU A 1 213 ? 12.261 -2.738 -9.409 1.00 93.19 213 GLU A C 1
ATOM 1722 O O . GLU A 1 213 ? 13.200 -2.327 -10.087 1.00 93.19 213 GLU A O 1
ATOM 1727 N N . LEU A 1 214 ? 11.386 -1.898 -8.859 1.00 93.56 214 LEU A N 1
ATOM 1728 C CA . LEU A 1 214 ? 11.407 -0.450 -9.037 1.00 93.56 214 LEU A CA 1
ATOM 1729 C C . LEU A 1 214 ? 12.726 0.163 -8.536 1.00 93.56 214 LEU A C 1
ATOM 1731 O O . LEU A 1 214 ? 13.325 1.007 -9.205 1.00 93.56 214 LEU A O 1
ATOM 1735 N N . LYS A 1 215 ? 13.235 -0.295 -7.385 1.00 91.06 215 LYS A N 1
ATOM 1736 C CA . LYS A 1 215 ? 14.528 0.144 -6.836 1.00 91.06 215 LYS A CA 1
ATOM 1737 C C . LYS A 1 215 ? 15.705 -0.262 -7.704 1.00 91.06 215 LYS A C 1
ATOM 1739 O O . LYS A 1 215 ? 16.527 0.594 -8.019 1.00 91.06 215 LYS A O 1
ATOM 1744 N N . TYR A 1 216 ? 15.794 -1.535 -8.075 1.00 89.12 216 TYR A N 1
ATOM 1745 C CA . TYR A 1 216 ? 17.037 -2.089 -8.615 1.00 89.12 216 TYR A CA 1
ATOM 1746 C C . TYR A 1 216 ? 17.021 -2.333 -10.124 1.00 89.12 216 TYR A C 1
ATOM 1748 O O . TYR A 1 216 ? 18.057 -2.161 -10.753 1.00 89.12 216 TYR A O 1
ATOM 1756 N N . ALA A 1 217 ? 15.885 -2.711 -10.712 1.00 89.12 217 ALA A N 1
ATOM 1757 C CA . ALA A 1 217 ? 15.781 -2.918 -12.157 1.00 89.12 217 ALA A CA 1
ATOM 1758 C C . ALA A 1 217 ? 15.503 -1.599 -12.894 1.00 89.12 217 ALA A C 1
ATOM 1760 O O . ALA A 1 217 ? 16.172 -1.289 -13.875 1.00 89.12 217 ALA A O 1
ATOM 1761 N N . ILE A 1 218 ? 14.567 -0.787 -12.387 1.00 91.94 218 ILE A N 1
ATOM 1762 C CA . ILE A 1 218 ? 14.269 0.539 -12.959 1.00 91.94 218 ILE A CA 1
ATOM 1763 C C . ILE A 1 218 ? 15.250 1.614 -12.462 1.00 91.94 218 ILE A C 1
ATOM 1765 O O . ILE A 1 218 ? 15.549 2.567 -13.183 1.00 91.94 218 ILE A O 1
ATOM 1769 N N . GLY A 1 219 ? 15.782 1.466 -11.245 1.00 89.19 219 GLY A N 1
ATOM 1770 C CA . GLY A 1 219 ? 16.818 2.349 -10.704 1.00 89.19 219 GLY A CA 1
ATOM 1771 C C . GLY A 1 219 ? 16.303 3.478 -9.806 1.00 89.19 219 GLY A C 1
ATOM 1772 O O . GLY A 1 21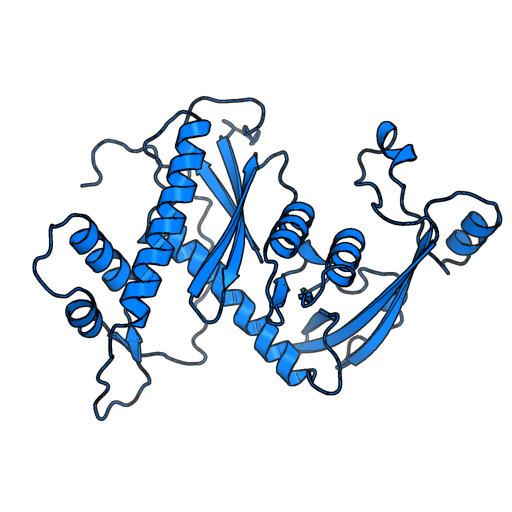9 ? 16.892 4.560 -9.800 1.00 89.19 219 GLY A O 1
ATOM 1773 N N . LEU A 1 220 ? 15.233 3.261 -9.027 1.00 88.88 220 LEU A N 1
ATOM 1774 C CA . LEU A 1 220 ? 14.719 4.217 -8.021 1.00 88.88 220 LEU A CA 1
ATOM 1775 C C . LEU A 1 220 ? 15.676 4.445 -6.828 1.00 88.88 220 LEU A C 1
ATOM 1777 O O . LEU A 1 220 ? 15.349 5.146 -5.878 1.00 88.88 220 LEU A O 1
ATOM 1781 N N . THR A 1 221 ? 16.886 3.890 -6.869 1.00 85.94 221 THR A N 1
ATOM 1782 C CA . THR A 1 221 ? 17.965 4.191 -5.915 1.00 85.94 221 THR A CA 1
ATOM 1783 C C . THR A 1 221 ? 19.006 5.177 -6.446 1.00 85.94 221 THR A C 1
ATOM 1785 O O . THR A 1 221 ? 19.898 5.563 -5.695 1.00 85.94 221 THR A O 1
ATOM 1788 N N . SER A 1 222 ? 18.929 5.564 -7.722 1.00 84.94 222 SER A N 1
ATOM 1789 C CA . SER A 1 222 ? 19.986 6.316 -8.412 1.00 84.94 222 SER A CA 1
ATOM 1790 C C . SER A 1 222 ? 19.413 7.561 -9.076 1.00 84.94 222 SER A C 1
ATOM 1792 O O . SER A 1 222 ? 18.967 7.498 -10.220 1.00 84.94 222 SER A O 1
ATOM 1794 N N . PHE A 1 223 ? 19.404 8.678 -8.347 1.00 87.44 223 PHE A N 1
ATOM 1795 C CA . PHE A 1 223 ? 18.853 9.961 -8.794 1.00 87.44 223 PHE A CA 1
ATOM 1796 C C . PHE A 1 223 ? 19.904 10.835 -9.488 1.00 87.44 223 PHE A C 1
ATOM 1798 O O . PHE A 1 223 ? 21.062 10.852 -9.069 1.00 87.44 223 PHE A O 1
ATOM 1805 N N . HIS A 1 224 ? 19.496 11.576 -10.522 1.00 87.00 224 HIS A N 1
ATOM 1806 C CA . HIS A 1 224 ? 20.376 12.520 -11.229 1.00 87.00 224 HIS A CA 1
ATOM 1807 C C . HIS A 1 224 ? 20.242 13.932 -10.658 1.00 87.00 224 HIS A C 1
ATOM 1809 O O . HIS A 1 224 ? 21.215 14.674 -10.520 1.00 87.00 224 HIS A O 1
ATOM 1815 N N . ALA A 1 225 ? 19.017 14.308 -10.312 1.00 87.50 225 ALA A N 1
ATOM 1816 C CA . ALA A 1 225 ? 18.694 15.567 -9.693 1.00 87.50 225 ALA A CA 1
ATOM 1817 C C . ALA A 1 225 ? 19.276 15.674 -8.281 1.00 87.50 225 ALA A C 1
ATOM 1819 O O . ALA A 1 225 ? 19.434 14.694 -7.562 1.00 87.50 225 ALA A O 1
ATOM 1820 N N . ARG A 1 226 ? 19.520 16.917 -7.862 1.00 85.69 226 ARG A N 1
ATOM 1821 C CA . ARG A 1 226 ? 19.874 17.270 -6.476 1.00 85.69 226 ARG A CA 1
ATOM 1822 C C . ARG A 1 226 ? 18.802 18.099 -5.774 1.00 85.69 226 ARG A C 1
ATOM 1824 O O . ARG A 1 226 ? 18.828 18.226 -4.556 1.00 85.69 226 ARG A O 1
ATOM 1831 N N . LYS A 1 227 ? 17.871 18.693 -6.532 1.00 88.06 227 LYS A N 1
ATOM 1832 C CA . LYS A 1 227 ? 16.775 19.513 -5.996 1.00 88.06 227 LYS A CA 1
ATOM 1833 C C . LYS A 1 227 ? 15.553 18.642 -5.714 1.00 88.06 227 LYS A C 1
ATOM 1835 O O . LYS A 1 227 ? 15.089 17.934 -6.605 1.00 88.06 227 LYS A O 1
ATOM 1840 N N . ALA A 1 228 ? 14.973 18.797 -4.527 1.00 87.00 228 ALA A N 1
ATOM 1841 C CA . ALA A 1 228 ? 13.777 18.102 -4.046 1.00 87.00 228 ALA A CA 1
ATOM 1842 C C . ALA A 1 228 ? 12.634 17.988 -5.081 1.00 87.00 228 ALA A C 1
ATOM 1844 O O . ALA A 1 228 ? 12.096 16.906 -5.318 1.00 87.00 228 ALA A O 1
ATOM 1845 N N . LYS A 1 229 ? 12.286 19.091 -5.763 1.00 89.75 229 LYS A N 1
ATOM 1846 C CA . LYS A 1 229 ? 11.226 19.104 -6.792 1.00 89.75 229 LYS A CA 1
ATOM 1847 C C . LYS A 1 229 ? 11.526 18.160 -7.966 1.00 89.75 229 LYS A C 1
ATOM 1849 O O . LYS A 1 229 ? 10.632 17.450 -8.415 1.00 89.75 229 LYS A O 1
ATOM 1854 N N . PHE A 1 230 ? 12.773 18.122 -8.430 1.00 91.50 230 PHE A N 1
ATOM 1855 C CA . PHE A 1 230 ? 13.190 17.255 -9.535 1.00 91.50 230 PHE A CA 1
ATOM 1856 C C . PHE A 1 230 ? 13.364 15.799 -9.096 1.00 91.50 230 PHE A C 1
ATOM 1858 O O . PHE A 1 230 ? 13.066 14.898 -9.870 1.00 91.50 230 PHE A O 1
ATOM 1865 N N . ILE A 1 231 ? 13.730 15.551 -7.835 1.00 91.50 231 ILE A N 1
ATOM 1866 C CA . ILE A 1 231 ? 13.702 14.196 -7.269 1.00 91.50 231 ILE A CA 1
ATOM 1867 C C . ILE A 1 231 ? 12.287 13.619 -7.342 1.00 91.50 231 ILE A C 1
ATOM 1869 O O . ILE A 1 231 ? 12.112 12.517 -7.853 1.00 91.50 231 ILE A O 1
ATOM 1873 N N . ARG A 1 232 ? 11.264 14.371 -6.905 1.00 92.56 232 ARG A N 1
ATOM 1874 C CA . ARG A 1 232 ? 9.857 13.934 -7.012 1.00 92.56 232 ARG A CA 1
ATOM 1875 C C . ARG A 1 232 ? 9.465 13.619 -8.458 1.00 92.56 232 ARG A C 1
ATOM 1877 O O . ARG A 1 232 ? 8.835 12.595 -8.702 1.00 92.56 232 ARG A O 1
ATOM 1884 N N . GLN A 1 233 ? 9.877 14.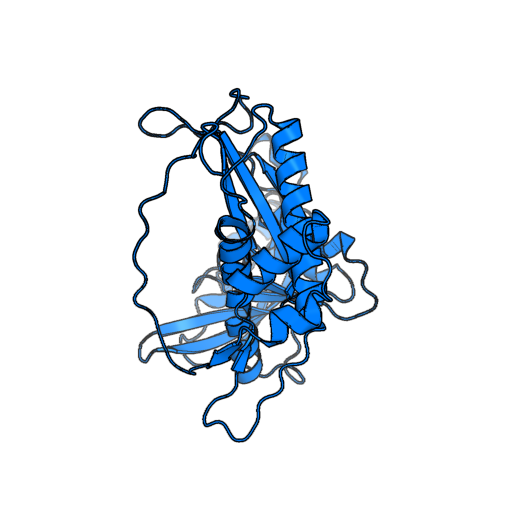460 -9.408 1.00 95.12 233 GLN A N 1
ATOM 1885 C CA . GLN A 1 233 ? 9.648 14.221 -10.835 1.00 95.12 233 GLN A CA 1
ATOM 1886 C C . GLN A 1 233 ? 10.297 12.912 -11.305 1.00 95.12 233 GLN A C 1
ATOM 1888 O O . GLN A 1 233 ? 9.650 12.124 -11.988 1.00 95.12 233 GLN A O 1
ATOM 1893 N N . GLU A 1 234 ? 11.543 12.637 -10.914 1.00 95.19 234 GLU A N 1
ATOM 1894 C CA . GLU A 1 234 ? 12.197 11.383 -11.280 1.00 95.19 234 GLU A CA 1
ATOM 1895 C C . GLU A 1 234 ? 11.566 10.151 -10.608 1.00 95.19 234 GLU A C 1
ATOM 1897 O O . GLU A 1 234 ? 11.561 9.075 -11.205 1.00 95.19 234 GLU A O 1
ATOM 1902 N N . ILE A 1 235 ? 11.045 10.267 -9.378 1.00 95.50 235 ILE A N 1
ATOM 1903 C CA . ILE A 1 235 ? 10.286 9.178 -8.734 1.00 95.50 235 ILE A CA 1
ATOM 1904 C C . ILE A 1 235 ? 9.070 8.828 -9.601 1.00 95.50 235 ILE A C 1
ATOM 1906 O O . ILE A 1 235 ? 8.890 7.665 -9.961 1.00 95.50 235 ILE A O 1
ATOM 1910 N N . LEU A 1 236 ? 8.280 9.834 -9.987 1.00 97.00 236 LEU A N 1
ATOM 1911 C CA . LEU A 1 236 ? 7.100 9.645 -10.835 1.00 97.00 236 LEU A CA 1
ATOM 1912 C C . LEU A 1 236 ? 7.474 9.068 -12.206 1.00 97.00 236 LEU A C 1
ATOM 1914 O O . LEU A 1 236 ? 6.855 8.105 -12.649 1.00 97.00 236 LEU A O 1
ATOM 1918 N N . ALA A 1 237 ? 8.527 9.586 -12.845 1.00 96.12 237 ALA A N 1
ATOM 1919 C CA . ALA A 1 237 ? 8.999 9.081 -14.134 1.00 96.12 237 ALA A CA 1
ATOM 1920 C C . ALA A 1 237 ? 9.391 7.594 -14.072 1.00 96.12 237 ALA A C 1
ATOM 1922 O O . ALA A 1 237 ? 9.077 6.834 -14.985 1.00 96.12 237 ALA A O 1
ATOM 1923 N N . ARG A 1 238 ? 10.030 7.150 -12.981 1.00 95.62 238 ARG A N 1
ATOM 1924 C CA . ARG A 1 238 ? 10.381 5.734 -12.787 1.00 95.62 238 ARG A CA 1
ATOM 1925 C C . ARG A 1 238 ? 9.163 4.846 -12.559 1.00 95.62 238 ARG A C 1
ATOM 1927 O O . ARG A 1 238 ? 9.144 3.731 -13.066 1.00 95.62 238 ARG A O 1
ATOM 1934 N N . ILE A 1 239 ? 8.149 5.325 -11.842 1.00 97.25 239 ILE A N 1
ATOM 1935 C CA . ILE A 1 239 ? 6.887 4.591 -11.659 1.00 97.25 239 ILE A CA 1
ATOM 1936 C C . ILE A 1 239 ? 6.152 4.443 -12.998 1.00 97.25 239 ILE A C 1
ATOM 1938 O O . ILE A 1 239 ? 5.700 3.351 -13.335 1.00 97.25 239 ILE A O 1
ATOM 1942 N N . VAL A 1 240 ? 6.100 5.508 -13.803 1.00 97.38 240 VAL A N 1
ATOM 1943 C CA . VAL A 1 240 ? 5.527 5.460 -15.158 1.00 97.38 240 VAL A CA 1
ATOM 1944 C C . VAL A 1 240 ? 6.306 4.491 -16.049 1.00 97.38 240 VAL A C 1
ATOM 1946 O O . VAL A 1 240 ? 5.695 3.670 -16.727 1.00 97.38 240 VAL A O 1
ATOM 1949 N N . MET A 1 241 ? 7.642 4.527 -16.004 1.00 96.88 241 MET A N 1
ATOM 1950 C CA . MET A 1 241 ? 8.491 3.579 -16.733 1.00 96.88 241 MET A CA 1
ATOM 1951 C C . MET A 1 241 ? 8.239 2.131 -16.295 1.00 96.88 241 MET A C 1
ATOM 1953 O O . MET A 1 241 ? 8.148 1.246 -17.136 1.00 96.88 241 MET A O 1
ATOM 1957 N N . TYR A 1 242 ? 8.081 1.880 -14.993 1.00 97.38 242 TYR A N 1
ATOM 1958 C CA . TYR A 1 242 ? 7.739 0.552 -14.484 1.00 97.38 242 TYR A CA 1
ATOM 1959 C C . TYR A 1 242 ? 6.414 0.054 -15.073 1.00 97.38 242 TYR A C 1
ATOM 1961 O O . TYR A 1 242 ? 6.370 -1.036 -15.637 1.00 97.38 242 TYR A O 1
ATOM 1969 N N . ASN A 1 243 ? 5.363 0.879 -15.019 1.00 97.75 243 ASN A N 1
ATOM 1970 C CA . ASN A 1 243 ? 4.063 0.541 -15.598 1.00 97.75 243 ASN A CA 1
ATOM 1971 C C . ASN A 1 243 ? 4.149 0.307 -17.113 1.00 97.75 243 ASN A C 1
ATOM 1973 O O . ASN A 1 243 ? 3.506 -0.605 -17.625 1.00 97.75 243 ASN A O 1
ATOM 1977 N N . PHE A 1 244 ? 4.937 1.107 -17.835 1.00 96.62 244 PHE A N 1
ATOM 1978 C CA . PHE A 1 244 ? 5.189 0.905 -19.263 1.00 96.62 244 PHE A CA 1
ATOM 1979 C C . PHE A 1 244 ? 5.797 -0.477 -19.533 1.00 96.62 244 PHE A C 1
ATOM 1981 O O . PHE A 1 244 ? 5.255 -1.235 -20.335 1.00 96.62 244 PHE A O 1
ATOM 1988 N N . CYS A 1 245 ? 6.865 -0.832 -18.814 1.00 96.06 245 CYS A N 1
ATOM 1989 C CA . CYS A 1 245 ? 7.518 -2.128 -18.955 1.00 96.06 245 CYS A CA 1
ATOM 1990 C C . CYS A 1 245 ? 6.574 -3.290 -18.617 1.00 96.06 245 CYS A C 1
ATOM 1992 O O . CYS A 1 245 ? 6.506 -4.252 -19.372 1.00 96.06 245 CYS A O 1
ATOM 1994 N N . GLU A 1 246 ? 5.824 -3.210 -17.513 1.00 95.75 246 GLU A N 1
ATOM 1995 C CA . GLU A 1 246 ? 4.876 -4.264 -17.113 1.00 95.75 246 GLU A CA 1
ATOM 1996 C C . GLU A 1 246 ? 3.764 -4.453 -18.154 1.00 95.75 246 GLU A C 1
ATOM 1998 O O . GLU A 1 246 ? 3.419 -5.587 -18.479 1.00 95.75 246 GLU A O 1
ATOM 2003 N N . ARG A 1 247 ? 3.272 -3.373 -18.779 1.00 95.31 247 ARG A N 1
ATOM 2004 C CA . ARG A 1 247 ? 2.275 -3.479 -19.858 1.00 95.31 247 ARG A CA 1
ATOM 2005 C C . ARG A 1 247 ? 2.812 -4.146 -21.125 1.00 95.31 247 ARG A C 1
ATOM 2007 O O . ARG A 1 247 ? 2.043 -4.836 -21.787 1.00 95.31 247 ARG A O 1
ATOM 2014 N N . ILE A 1 248 ? 4.085 -3.946 -21.471 1.00 94.44 248 ILE A N 1
ATOM 2015 C CA . ILE A 1 248 ? 4.726 -4.648 -22.598 1.00 94.44 248 ILE A CA 1
ATOM 2016 C C . ILE A 1 248 ? 4.964 -6.112 -22.226 1.00 94.44 248 ILE A C 1
ATOM 2018 O O . ILE A 1 248 ? 4.552 -7.013 -22.951 1.00 94.44 248 ILE A O 1
ATOM 2022 N N . MET A 1 249 ? 5.563 -6.367 -21.060 1.00 93.62 249 MET A N 1
ATOM 2023 C CA . MET A 1 249 ? 5.836 -7.729 -20.592 1.00 93.62 249 MET A CA 1
ATOM 2024 C C . MET A 1 249 ? 4.558 -8.570 -20.483 1.00 93.62 249 MET A C 1
ATOM 2026 O O . MET A 1 249 ? 4.590 -9.750 -20.815 1.00 93.62 249 MET A O 1
ATOM 2030 N N . ALA A 1 250 ? 3.428 -7.976 -20.090 1.00 92.31 250 ALA A N 1
ATOM 2031 C CA . ALA A 1 250 ? 2.136 -8.661 -20.031 1.00 92.31 250 ALA A CA 1
ATOM 2032 C C . ALA A 1 250 ? 1.636 -9.166 -21.399 1.00 92.31 250 ALA A C 1
ATOM 2034 O O . ALA A 1 250 ? 0.835 -10.097 -21.443 1.00 92.31 250 ALA A O 1
ATOM 2035 N N . LYS A 1 251 ? 2.096 -8.574 -22.509 1.00 91.44 251 LYS A N 1
ATOM 2036 C CA . LYS A 1 251 ? 1.751 -9.002 -23.873 1.00 91.44 251 LYS A CA 1
ATOM 2037 C C . LYS A 1 251 ? 2.692 -10.067 -24.434 1.00 91.44 251 LYS A C 1
ATOM 2039 O O . LYS A 1 251 ? 2.348 -10.708 -25.425 1.00 91.44 251 LYS A O 1
ATOM 2044 N N . ALA A 1 252 ? 3.864 -10.266 -23.832 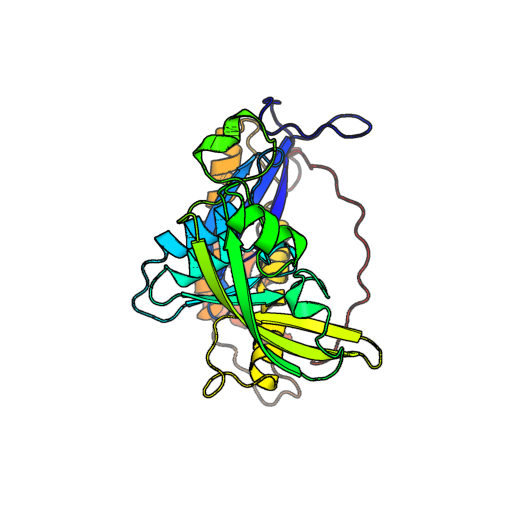1.00 89.50 252 ALA A N 1
ATOM 2045 C CA . ALA A 1 252 ? 4.832 -11.238 -24.320 1.00 89.50 252 ALA A CA 1
ATOM 2046 C C . ALA A 1 252 ? 4.300 -12.672 -24.138 1.00 89.50 252 ALA A C 1
ATOM 2048 O O . ALA A 1 252 ? 4.111 -13.160 -23.021 1.00 89.50 252 ALA A O 1
ATOM 2049 N N . VAL A 1 253 ? 4.067 -13.366 -25.255 1.00 83.88 253 VAL A N 1
ATOM 2050 C CA . VAL A 1 253 ? 3.508 -14.724 -25.259 1.00 83.88 253 VAL A CA 1
ATOM 2051 C C . VAL A 1 253 ? 4.613 -15.753 -25.032 1.00 83.88 253 VAL A C 1
ATOM 2053 O O . VAL A 1 253 ? 5.452 -16.012 -25.899 1.00 83.88 253 VAL A O 1
ATOM 2056 N N . ILE A 1 254 ? 4.593 -16.393 -23.862 1.00 82.38 254 ILE A N 1
ATOM 2057 C CA . ILE A 1 254 ? 5.541 -17.457 -23.533 1.00 82.38 254 ILE A CA 1
ATOM 2058 C C . ILE A 1 254 ? 5.097 -18.773 -24.177 1.00 82.38 254 ILE A C 1
ATOM 2060 O O . ILE A 1 254 ? 4.117 -19.389 -23.762 1.00 82.38 254 ILE A O 1
ATOM 2064 N N . HIS A 1 255 ? 5.887 -19.270 -25.123 1.00 74.81 255 HIS A N 1
ATOM 2065 C CA . HIS A 1 255 ? 5.671 -20.586 -25.716 1.00 74.81 255 HIS A CA 1
ATOM 2066 C C . HIS A 1 255 ? 6.366 -21.658 -24.869 1.00 74.81 255 HIS A C 1
ATOM 2068 O O . HIS A 1 255 ? 7.554 -21.950 -25.028 1.00 74.81 255 HIS A O 1
ATOM 2074 N N . VAL A 1 256 ? 5.625 -22.250 -23.930 1.00 70.62 256 VAL A N 1
ATOM 2075 C CA . VAL A 1 256 ? 6.110 -23.391 -23.145 1.00 70.62 256 VAL A CA 1
ATOM 2076 C C . VAL A 1 256 ? 5.763 -24.672 -23.902 1.00 70.62 256 VAL A C 1
ATOM 2078 O O . VAL A 1 256 ? 4.614 -25.097 -23.920 1.00 70.62 256 VAL A O 1
ATOM 2081 N N . GLY A 1 257 ? 6.753 -25.293 -24.550 1.00 73.38 257 GLY A N 1
ATOM 2082 C CA . GLY A 1 257 ? 6.604 -26.652 -25.092 1.00 73.38 257 GLY A CA 1
ATOM 2083 C C . GLY A 1 257 ? 6.422 -27.704 -23.981 1.00 73.38 257 GLY A C 1
ATOM 2084 O O . GLY A 1 257 ? 6.083 -27.383 -22.845 1.00 73.38 257 GLY A O 1
ATOM 2085 N N . LYS A 1 258 ? 6.729 -28.980 -24.252 1.00 74.00 258 LYS A N 1
ATOM 2086 C CA . LYS A 1 258 ? 6.717 -30.038 -23.217 1.00 74.00 258 LYS A CA 1
ATOM 2087 C C . LYS A 1 258 ? 7.854 -29.832 -22.204 1.00 74.00 258 LYS A C 1
ATOM 2089 O O . LYS A 1 258 ? 8.942 -30.377 -22.365 1.00 74.00 258 LYS A O 1
ATOM 2094 N N . ARG A 1 259 ? 7.632 -29.019 -21.170 1.00 77.44 259 ARG A N 1
ATOM 2095 C CA . ARG A 1 259 ? 8.606 -28.748 -20.100 1.00 77.44 259 ARG A CA 1
ATOM 2096 C C . ARG A 1 259 ? 8.032 -29.098 -18.725 1.00 77.44 259 ARG A C 1
ATOM 2098 O O . ARG A 1 259 ? 6.831 -29.034 -18.509 1.00 77.44 259 ARG A O 1
ATOM 2105 N N . LYS A 1 260 ? 8.917 -29.449 -17.783 1.00 79.94 260 LYS A N 1
ATOM 2106 C CA . LYS A 1 260 ? 8.566 -29.932 -16.430 1.00 79.94 260 LYS A CA 1
ATOM 2107 C C . LYS A 1 260 ? 7.917 -28.875 -15.523 1.00 79.94 260 LYS A C 1
ATOM 2109 O O . LYS A 1 260 ? 7.188 -29.229 -14.604 1.00 79.94 260 LYS A O 1
ATOM 2114 N N . HIS A 1 261 ? 8.233 -27.599 -15.728 1.00 82.69 261 HIS A N 1
ATOM 2115 C CA . HIS A 1 261 ? 7.810 -26.500 -14.857 1.00 82.69 261 HIS A CA 1
ATOM 2116 C C . HIS A 1 261 ? 6.934 -25.502 -15.611 1.00 82.69 261 HIS A C 1
ATOM 2118 O O . HIS A 1 261 ? 7.046 -25.370 -16.828 1.00 82.69 261 HIS A O 1
ATOM 2124 N N . THR A 1 262 ? 6.130 -24.742 -14.871 1.00 84.25 262 THR A N 1
ATOM 2125 C CA . THR A 1 262 ? 5.566 -23.480 -15.357 1.00 84.25 262 THR A CA 1
ATOM 2126 C C . THR A 1 262 ? 6.686 -22.448 -15.482 1.00 84.25 262 THR A C 1
ATOM 2128 O O . THR A 1 262 ? 7.594 -22.417 -14.649 1.00 84.25 262 THR A O 1
ATOM 2131 N N . TYR A 1 263 ? 6.647 -21.606 -16.511 1.00 87.12 263 TYR A N 1
ATOM 2132 C CA . TYR A 1 263 ? 7.667 -20.584 -16.755 1.00 87.12 263 TYR A CA 1
ATOM 2133 C C . TYR A 1 263 ? 7.075 -19.186 -16.602 1.00 87.12 263 TYR A C 1
ATOM 2135 O O . TYR A 1 263 ? 5.898 -18.971 -16.862 1.00 87.12 263 TYR A O 1
ATOM 2143 N N . GLN A 1 264 ? 7.918 -18.251 -16.182 1.00 88.31 264 GLN A N 1
ATOM 2144 C CA . GLN A 1 264 ? 7.625 -16.823 -16.124 1.00 88.31 264 GLN A CA 1
ATOM 2145 C C . GLN A 1 264 ? 8.704 -16.052 -16.882 1.00 88.31 264 GLN A C 1
ATOM 2147 O O . GLN A 1 264 ? 9.811 -16.560 -17.076 1.00 88.31 264 GLN A O 1
ATOM 2152 N N . ILE A 1 265 ? 8.404 -14.821 -17.277 1.00 90.44 265 ILE A N 1
ATOM 2153 C CA . ILE A 1 265 ? 9.384 -13.928 -17.898 1.00 90.44 265 ILE A CA 1
ATOM 2154 C C . ILE A 1 265 ? 10.519 -13.637 -16.910 1.00 90.44 265 ILE A C 1
ATOM 2156 O O . ILE A 1 265 ? 10.316 -13.495 -15.700 1.00 90.44 265 ILE A O 1
ATOM 2160 N N . ASN A 1 266 ? 11.741 -13.534 -17.426 1.00 91.56 266 ASN A N 1
ATOM 2161 C CA . ASN A 1 266 ? 12.836 -12.933 -16.688 1.00 91.56 266 ASN A CA 1
ATOM 2162 C C . ASN A 1 266 ? 12.614 -11.417 -16.615 1.00 91.56 266 ASN A C 1
ATOM 2164 O O . ASN A 1 266 ? 13.050 -10.677 -17.493 1.00 91.56 266 ASN A O 1
ATOM 2168 N N . TYR A 1 267 ? 11.952 -10.965 -15.551 1.00 89.81 267 TYR A N 1
ATOM 2169 C CA . TYR A 1 267 ? 11.614 -9.555 -15.349 1.00 89.81 267 TYR A CA 1
ATOM 2170 C C . TYR A 1 267 ? 12.816 -8.615 -15.478 1.00 89.81 267 TYR A C 1
ATOM 2172 O O . TYR A 1 267 ? 12.695 -7.554 -16.076 1.00 89.81 267 TYR A O 1
ATOM 2180 N N . THR A 1 268 ? 14.002 -8.996 -14.991 1.00 90.06 268 THR A N 1
ATOM 2181 C CA . THR A 1 268 ? 15.203 -8.153 -15.120 1.00 90.06 268 THR A CA 1
ATOM 2182 C C . THR A 1 268 ? 15.585 -7.924 -16.582 1.00 90.06 268 THR A C 1
ATOM 2184 O O . THR A 1 268 ? 15.852 -6.784 -16.961 1.00 90.06 268 THR A O 1
ATOM 2187 N N . MET A 1 269 ? 15.560 -8.976 -17.407 1.00 92.06 269 MET A N 1
ATOM 2188 C CA . MET A 1 269 ? 15.784 -8.837 -18.851 1.00 92.06 269 MET A CA 1
ATOM 2189 C C . MET A 1 269 ? 14.638 -8.083 -19.523 1.00 92.06 269 MET A C 1
ATOM 2191 O O . MET A 1 269 ? 14.893 -7.234 -20.369 1.00 92.06 269 MET A O 1
ATOM 2195 N N . GLY A 1 270 ? 13.395 -8.319 -19.098 1.00 93.94 270 GLY A N 1
ATOM 2196 C CA . GLY A 1 270 ? 12.227 -7.608 -19.610 1.00 93.94 270 GLY A CA 1
ATOM 2197 C C . GLY A 1 270 ? 12.314 -6.095 -19.416 1.00 93.94 270 GLY A C 1
ATOM 2198 O O . GLY A 1 270 ? 12.159 -5.341 -20.375 1.00 93.94 270 GLY A O 1
ATOM 2199 N N . PHE A 1 271 ? 12.668 -5.641 -18.209 1.00 94.12 271 PHE A N 1
ATOM 2200 C CA . PHE A 1 271 ? 12.902 -4.222 -17.928 1.00 94.12 271 PHE A CA 1
ATOM 2201 C C . PHE A 1 271 ? 14.045 -3.638 -18.768 1.00 94.12 271 PHE A C 1
ATOM 2203 O O . PHE A 1 271 ? 13.946 -2.502 -19.234 1.00 94.12 271 PHE A O 1
ATOM 2210 N N . TYR A 1 272 ? 15.122 -4.400 -18.975 1.00 93.00 272 TYR A N 1
ATOM 2211 C CA . TYR A 1 272 ? 16.247 -3.973 -19.804 1.00 93.00 272 TYR A CA 1
ATOM 2212 C C . TYR A 1 272 ? 15.845 -3.793 -21.276 1.00 93.00 272 TYR A C 1
ATOM 2214 O O . TYR A 1 272 ? 16.082 -2.724 -21.839 1.00 93.00 272 TYR A O 1
ATOM 2222 N N . ILE A 1 273 ? 15.166 -4.781 -21.866 1.00 94.12 273 ILE A N 1
ATOM 2223 C CA . ILE A 1 273 ? 14.685 -4.738 -23.257 1.00 94.12 273 ILE A CA 1
ATOM 2224 C C . ILE A 1 273 ? 13.704 -3.577 -23.448 1.00 94.12 273 ILE A C 1
ATOM 2226 O O . ILE A 1 273 ? 13.876 -2.769 -24.359 1.00 94.12 273 ILE A O 1
ATOM 2230 N N . CYS A 1 274 ? 12.737 -3.412 -22.538 1.00 94.62 274 CYS A N 1
ATOM 2231 C CA . CYS A 1 274 ? 11.793 -2.292 -22.589 1.00 94.62 274 CYS A CA 1
ATOM 2232 C C . CYS A 1 274 ? 12.508 -0.932 -22.546 1.00 94.62 274 CYS A C 1
ATOM 2234 O O . CYS A 1 274 ? 12.095 0.010 -23.220 1.00 94.62 274 CYS A O 1
ATOM 2236 N N . ARG A 1 275 ? 13.605 -0.814 -21.784 1.00 92.44 275 ARG A N 1
ATOM 2237 C CA . ARG A 1 275 ? 14.409 0.413 -21.719 1.00 92.44 275 ARG A CA 1
ATOM 2238 C C . ARG A 1 275 ? 15.166 0.682 -23.019 1.00 92.44 275 ARG A C 1
ATOM 2240 O O . ARG A 1 275 ? 15.271 1.846 -23.403 1.00 92.44 275 ARG A O 1
ATOM 2247 N N . LEU A 1 276 ? 15.705 -0.347 -23.676 1.00 93.12 276 LEU A N 1
ATOM 2248 C CA . LEU A 1 276 ? 16.337 -0.203 -24.993 1.00 93.12 276 LEU A CA 1
ATOM 2249 C C . LEU A 1 276 ? 15.315 0.225 -26.046 1.00 93.12 276 LEU A C 1
ATOM 2251 O O . LEU A 1 276 ? 15.563 1.181 -26.781 1.00 93.12 276 LEU A O 1
ATOM 2255 N N . TYR A 1 277 ? 14.146 -0.415 -26.042 1.00 94.00 277 TYR A N 1
ATOM 2256 C CA . TYR A 1 277 ? 13.031 -0.073 -26.918 1.00 94.00 277 TYR A CA 1
ATOM 2257 C C . TYR A 1 277 ? 12.569 1.376 -26.713 1.00 94.00 277 TYR A C 1
ATOM 2259 O O . TYR A 1 277 ? 12.524 2.153 -27.662 1.00 94.00 277 TYR A O 1
ATOM 2267 N N . PHE A 1 278 ? 12.345 1.800 -25.464 1.00 92.25 278 PHE A N 1
ATOM 2268 C CA . PHE A 1 278 ? 11.961 3.181 -25.148 1.00 92.25 278 PHE A CA 1
ATOM 2269 C C . PHE A 1 278 ? 12.993 4.220 -25.625 1.00 92.25 278 PHE A C 1
ATOM 2271 O O . PHE A 1 278 ? 12.643 5.357 -25.927 1.00 92.25 278 PHE A O 1
ATOM 2278 N N . ARG A 1 279 ? 14.277 3.847 -25.688 1.00 91.56 279 ARG A N 1
ATOM 2279 C CA . ARG A 1 279 ? 15.366 4.709 -26.176 1.00 91.56 279 ARG A CA 1
ATOM 2280 C C . ARG A 1 279 ? 15.532 4.694 -27.698 1.00 91.56 279 ARG A C 1
ATOM 2282 O O . ARG A 1 279 ? 16.414 5.394 -28.186 1.00 91.56 279 ARG A O 1
ATOM 2289 N N . GLY A 1 280 ? 14.757 3.890 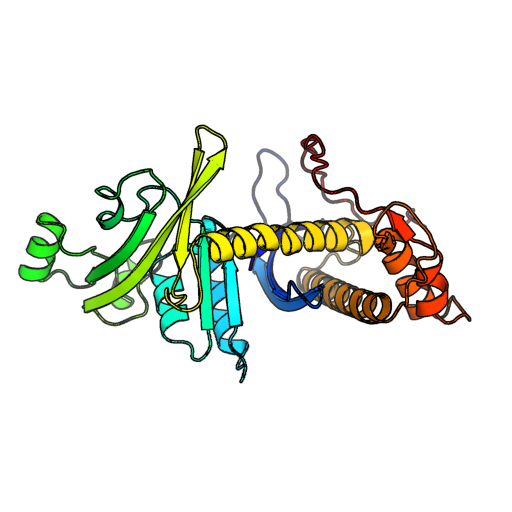-28.428 1.00 90.81 280 GLY A N 1
ATOM 2290 C CA . GLY A 1 280 ? 14.949 3.677 -29.866 1.00 90.81 280 GLY A CA 1
ATOM 2291 C C . GLY A 1 280 ? 16.268 2.971 -30.202 1.00 90.81 280 GLY A C 1
ATOM 2292 O O . GLY A 1 280 ? 16.771 3.104 -31.310 1.00 90.81 280 GLY A O 1
ATOM 2293 N N . MET A 1 281 ? 16.856 2.257 -29.235 1.00 87.75 281 MET A N 1
ATOM 2294 C CA . MET A 1 281 ? 18.109 1.504 -29.399 1.00 87.75 281 MET A CA 1
ATOM 2295 C C . MET A 1 281 ? 17.867 0.049 -29.815 1.00 87.75 281 MET A C 1
ATOM 2297 O O . MET A 1 281 ? 18.819 -0.716 -29.932 1.00 87.75 281 MET A O 1
ATOM 2301 N N . ASN A 1 282 ? 16.604 -0.336 -29.998 1.00 78.94 282 ASN A N 1
ATOM 2302 C CA . ASN A 1 282 ? 16.206 -1.647 -30.480 1.00 78.94 282 ASN A CA 1
ATOM 2303 C C . ASN A 1 282 ? 15.271 -1.476 -31.678 1.00 78.94 282 ASN A C 1
ATOM 2305 O O . ASN A 1 282 ? 14.378 -0.628 -31.637 1.00 78.94 282 ASN A O 1
ATOM 2309 N N . THR A 1 283 ? 15.501 -2.255 -32.730 1.00 68.06 283 THR A N 1
ATOM 2310 C CA . THR A 1 283 ? 14.657 -2.286 -33.933 1.00 68.06 283 THR A CA 1
ATOM 2311 C C . THR A 1 283 ? 13.594 -3.373 -33.863 1.00 68.06 283 THR A C 1
ATOM 2313 O O . THR A 1 283 ? 12.605 -3.296 -34.589 1.00 68.06 283 THR A O 1
ATOM 2316 N N . ASP A 1 284 ? 13.796 -4.370 -33.002 1.00 78.94 284 ASP A N 1
ATOM 2317 C CA . ASP A 1 284 ? 12.935 -5.540 -32.911 1.00 78.94 284 ASP A CA 1
ATOM 2318 C C . ASP A 1 284 ? 11.741 -5.304 -31.975 1.00 78.94 284 ASP A C 1
ATOM 2320 O O . ASP A 1 284 ? 11.775 -4.477 -31.058 1.00 78.94 284 ASP A O 1
ATOM 2324 N N . ASP A 1 285 ? 10.678 -6.073 -32.216 1.00 89.94 285 ASP A N 1
ATOM 2325 C CA . ASP A 1 285 ? 9.485 -6.134 -31.373 1.00 89.94 285 ASP A CA 1
ATOM 2326 C C . ASP A 1 285 ? 9.857 -6.582 -29.942 1.00 89.94 285 ASP A C 1
ATOM 2328 O O . ASP A 1 285 ? 10.342 -7.711 -29.755 1.00 89.94 285 ASP A O 1
ATOM 2332 N N . PRO A 1 286 ? 9.664 -5.727 -28.916 1.00 92.12 286 PRO A N 1
ATOM 2333 C CA . PRO A 1 286 ? 10.153 -6.013 -27.575 1.00 92.12 286 PRO A CA 1
ATOM 2334 C C . PRO A 1 286 ? 9.428 -7.212 -26.955 1.00 92.12 286 PRO A C 1
ATOM 2336 O O . PRO A 1 286 ? 10.061 -7.996 -26.250 1.00 92.12 286 PRO A O 1
ATOM 2339 N N . GLU A 1 287 ? 8.137 -7.413 -27.235 1.00 93.56 287 GLU A N 1
ATOM 2340 C CA . GLU A 1 287 ? 7.369 -8.569 -26.766 1.00 93.56 287 GLU A CA 1
ATOM 2341 C C . GLU A 1 287 ? 8.014 -9.898 -27.194 1.00 93.56 287 GLU A C 1
ATOM 2343 O O . GLU A 1 287 ? 8.204 -10.805 -26.372 1.00 93.56 287 GLU A O 1
ATOM 2348 N N . SER A 1 288 ? 8.398 -10.000 -28.467 1.00 90.88 288 SER A N 1
ATOM 2349 C CA . SER A 1 288 ? 9.028 -11.191 -29.042 1.00 90.88 288 SER A CA 1
ATOM 2350 C C . SER A 1 288 ? 10.412 -11.474 -28.458 1.00 90.88 288 SER A C 1
ATOM 2352 O O . SER A 1 288 ? 10.771 -12.634 -28.230 1.00 90.88 288 SER A O 1
ATOM 2354 N N . GLU A 1 289 ? 11.204 -10.436 -28.188 1.00 91.75 289 GLU A N 1
ATOM 2355 C CA . GLU A 1 289 ? 12.522 -10.595 -27.573 1.00 91.75 289 GLU A CA 1
ATOM 2356 C C . GLU A 1 289 ? 12.407 -11.021 -26.104 1.00 91.75 289 GLU A C 1
ATOM 2358 O O . GLU A 1 289 ? 13.084 -11.955 -25.665 1.00 91.75 289 GLU A O 1
ATOM 2363 N N . ILE A 1 290 ? 11.488 -10.405 -25.356 1.00 93.06 290 ILE A N 1
ATOM 2364 C CA . ILE A 1 290 ? 11.211 -10.737 -23.954 1.00 93.06 290 ILE A CA 1
ATOM 2365 C C . ILE A 1 290 ? 10.806 -12.207 -23.812 1.00 93.06 290 ILE A C 1
ATOM 2367 O O . ILE A 1 290 ? 11.281 -12.890 -22.900 1.00 93.06 290 ILE A O 1
ATOM 2371 N N . ALA A 1 291 ? 9.993 -12.726 -24.739 1.00 91.25 291 ALA A N 1
ATOM 2372 C CA . ALA A 1 291 ? 9.541 -14.116 -24.733 1.00 91.25 291 ALA A CA 1
ATOM 2373 C C . ALA A 1 291 ? 10.688 -15.147 -24.819 1.00 91.25 291 ALA A C 1
ATOM 2375 O O . ALA A 1 291 ? 10.510 -16.301 -24.418 1.00 91.25 291 ALA A O 1
ATOM 2376 N N . ARG A 1 292 ? 11.884 -14.750 -25.283 1.00 89.88 292 ARG A N 1
ATOM 2377 C CA . ARG A 1 292 ? 13.080 -15.614 -25.320 1.00 89.88 292 ARG A CA 1
ATOM 2378 C C . ARG A 1 292 ? 13.708 -15.805 -23.936 1.00 89.88 292 ARG A C 1
ATOM 2380 O O . ARG A 1 292 ? 14.370 -16.815 -23.693 1.00 89.88 292 ARG A O 1
ATOM 2387 N N . TYR A 1 293 ? 13.477 -14.874 -23.009 1.00 91.62 293 TYR A N 1
ATOM 2388 C CA . TYR A 1 293 ? 14.076 -14.873 -21.676 1.00 91.62 293 TYR A CA 1
ATOM 2389 C C . TYR A 1 293 ? 13.076 -15.323 -20.611 1.00 91.62 293 TYR A C 1
ATOM 2391 O O . TYR A 1 293 ? 12.384 -14.516 -19.992 1.00 91.62 293 TYR A O 1
ATOM 2399 N N . ILE A 1 294 ? 13.044 -16.630 -20.343 1.00 90.56 294 ILE A N 1
ATOM 2400 C CA . ILE A 1 294 ? 12.107 -17.239 -19.388 1.00 90.56 294 ILE A CA 1
ATOM 2401 C C . ILE A 1 294 ? 12.805 -18.002 -18.263 1.00 90.56 294 ILE A C 1
ATOM 2403 O O . ILE A 1 294 ? 13.837 -18.645 -18.454 1.00 90.56 294 ILE A O 1
ATOM 2407 N N . LEU A 1 295 ? 12.206 -17.964 -17.075 1.00 89.50 295 LEU A N 1
ATOM 2408 C CA . LEU A 1 295 ? 12.678 -18.619 -15.860 1.00 89.50 295 LEU A CA 1
ATOM 2409 C C . LEU A 1 295 ? 11.642 -19.636 -15.362 1.00 89.50 295 LEU A C 1
ATOM 2411 O O . LEU A 1 295 ? 10.446 -19.346 -15.378 1.00 89.50 295 LEU A O 1
ATOM 2415 N N . PRO A 1 296 ? 12.061 -20.819 -14.880 1.00 88.75 296 PRO A N 1
ATOM 2416 C CA . PRO A 1 296 ? 11.139 -21.785 -14.296 1.00 88.75 296 PRO A CA 1
ATOM 2417 C C . PRO A 1 296 ? 10.629 -21.296 -12.933 1.00 88.75 296 PRO A C 1
ATOM 2419 O O . PRO A 1 296 ? 11.415 -20.927 -12.055 1.00 88.75 296 PRO A O 1
ATOM 2422 N N . VAL A 1 297 ? 9.317 -21.353 -12.726 1.00 84.50 297 VAL A N 1
ATOM 2423 C CA . VAL A 1 297 ? 8.673 -21.115 -11.430 1.00 84.50 297 VAL A CA 1
ATOM 2424 C C . VAL A 1 297 ? 8.807 -22.379 -10.582 1.00 84.50 297 VAL A C 1
ATOM 2426 O O . VAL A 1 297 ? 8.453 -23.478 -11.011 1.00 84.50 297 VAL A O 1
ATOM 2429 N N . ARG A 1 298 ? 9.345 -22.231 -9.369 1.00 80.12 298 ARG A N 1
ATOM 2430 C CA . ARG A 1 298 ? 9.557 -23.330 -8.415 1.00 80.12 298 ARG A CA 1
ATOM 2431 C C . ARG A 1 298 ? 8.759 -23.046 -7.136 1.00 80.12 298 ARG A C 1
ATOM 2433 O O . ARG A 1 298 ? 9.241 -22.266 -6.310 1.00 80.12 298 ARG A O 1
ATOM 2440 N N . PRO A 1 299 ? 7.554 -23.624 -6.978 1.00 72.19 299 PRO A N 1
ATOM 2441 C CA . PRO A 1 299 ? 6.727 -23.421 -5.790 1.00 72.19 299 PRO A CA 1
ATOM 2442 C C . PRO A 1 299 ? 7.457 -23.866 -4.514 1.00 72.19 299 PRO A C 1
ATOM 2444 O O . PRO A 1 299 ? 8.213 -24.834 -4.541 1.00 72.19 299 PRO A O 1
ATOM 2447 N N . GLY A 1 300 ? 7.248 -23.159 -3.399 1.00 66.88 300 GLY A N 1
ATOM 2448 C CA . GLY A 1 300 ? 7.789 -23.540 -2.084 1.00 66.88 300 GLY A CA 1
ATOM 2449 C C . GLY A 1 300 ? 9.268 -23.212 -1.843 1.00 66.88 300 GLY A C 1
ATOM 2450 O O . GLY A 1 300 ? 9.797 -23.526 -0.779 1.00 66.88 300 GLY A O 1
ATOM 2451 N N . ARG A 1 301 ? 9.957 -22.557 -2.787 1.00 66.12 301 ARG A N 1
ATOM 2452 C CA . ARG A 1 301 ? 11.336 -22.106 -2.569 1.00 66.12 301 ARG A CA 1
ATOM 2453 C C . ARG A 1 301 ? 11.353 -20.853 -1.688 1.00 66.12 301 ARG A C 1
ATOM 2455 O O . ARG A 1 301 ? 11.077 -19.758 -2.167 1.00 66.12 301 ARG A O 1
ATOM 2462 N N . ALA A 1 302 ? 11.729 -21.011 -0.424 1.00 55.72 302 ALA A N 1
ATOM 2463 C CA . ALA A 1 302 ? 12.078 -19.897 0.450 1.00 55.72 302 ALA A CA 1
ATOM 2464 C C . ALA A 1 302 ? 13.570 -19.569 0.287 1.00 55.72 302 ALA A C 1
ATOM 2466 O O . ALA A 1 302 ? 14.421 -20.440 0.475 1.00 55.72 302 ALA A O 1
ATOM 2467 N N . ASP A 1 303 ? 13.900 -18.332 -0.085 1.00 55.66 303 ASP A N 1
ATOM 2468 C CA . ASP A 1 303 ? 15.287 -17.861 -0.034 1.00 55.66 303 ASP A CA 1
ATOM 2469 C C . ASP A 1 303 ? 15.604 -17.368 1.383 1.00 55.66 303 ASP A C 1
ATOM 2471 O O . ASP A 1 303 ? 14.766 -16.738 2.038 1.00 55.66 303 ASP A O 1
ATOM 2475 N N . ARG A 1 304 ? 16.814 -17.644 1.881 1.00 51.00 304 ARG A N 1
ATOM 2476 C CA . ARG A 1 304 ? 17.235 -17.106 3.179 1.00 51.00 304 ARG A CA 1
ATOM 2477 C C . ARG A 1 304 ? 17.419 -15.604 3.009 1.00 51.00 304 ARG A C 1
ATOM 2479 O O . ARG A 1 304 ? 18.278 -15.165 2.246 1.00 51.00 304 ARG A O 1
ATOM 2486 N N . ARG A 1 305 ? 16.622 -14.809 3.727 1.00 46.22 305 ARG A N 1
ATOM 2487 C CA . ARG A 1 305 ? 16.691 -13.343 3.687 1.00 46.22 305 ARG A CA 1
ATOM 2488 C C . ARG A 1 305 ? 18.103 -12.901 4.086 1.00 46.22 305 ARG A C 1
ATOM 2490 O O . ARG A 1 305 ? 18.442 -12.881 5.265 1.00 46.22 305 ARG A O 1
ATOM 2497 N N . LYS A 1 306 ? 18.941 -12.536 3.112 1.00 52.19 306 LYS A N 1
ATOM 2498 C CA . LYS A 1 306 ? 20.191 -11.825 3.394 1.00 52.19 306 LYS A CA 1
ATOM 2499 C C . LYS A 1 306 ? 19.793 -10.434 3.876 1.00 52.19 306 LYS A C 1
ATOM 2501 O O . LYS A 1 306 ? 19.222 -9.666 3.104 1.00 52.19 306 LYS A O 1
ATOM 2506 N N . MET A 1 307 ? 20.031 -10.121 5.149 1.00 40.53 307 MET A N 1
ATOM 2507 C CA . MET A 1 307 ? 19.836 -8.762 5.652 1.00 40.53 307 MET A CA 1
ATOM 2508 C C . MET A 1 307 ? 20.829 -7.844 4.937 1.00 40.53 307 MET A C 1
ATOM 2510 O O . MET A 1 307 ? 22.015 -7.821 5.253 1.00 40.53 307 MET A O 1
ATOM 2514 N N . ILE A 1 308 ? 20.356 -7.129 3.918 1.00 49.34 308 ILE A N 1
ATOM 2515 C CA . ILE A 1 308 ? 21.155 -6.115 3.239 1.00 49.34 308 ILE A CA 1
ATOM 2516 C C . ILE A 1 308 ? 21.243 -4.925 4.196 1.00 49.34 308 ILE A C 1
ATOM 2518 O O . ILE A 1 308 ? 20.246 -4.248 4.447 1.00 49.34 308 ILE A O 1
ATOM 2522 N N . ILE A 1 309 ? 22.439 -4.691 4.736 1.00 47.53 309 ILE A N 1
ATOM 2523 C CA . ILE A 1 309 ? 22.811 -3.463 5.447 1.00 47.53 309 ILE A CA 1
ATOM 2524 C C . ILE A 1 309 ? 22.370 -2.280 4.577 1.00 47.53 309 ILE A C 1
ATOM 2526 O O . ILE A 1 309 ? 22.662 -2.278 3.380 1.00 47.53 309 ILE A O 1
ATOM 2530 N N . LYS A 1 310 ? 21.625 -1.320 5.153 1.00 45.12 310 LYS A N 1
ATOM 2531 C CA . LYS A 1 310 ? 21.085 -0.135 4.458 1.00 45.12 310 LYS A CA 1
ATOM 2532 C C . LYS A 1 310 ? 22.158 0.448 3.527 1.00 45.12 310 LYS A C 1
ATOM 2534 O O . LYS A 1 310 ? 23.102 1.076 3.998 1.00 45.12 310 LYS A O 1
ATOM 2539 N N . LYS A 1 311 ? 22.043 0.213 2.214 1.00 49.03 311 LYS A N 1
ATOM 2540 C CA . LYS A 1 311 ? 22.976 0.792 1.240 1.00 49.03 311 LYS A CA 1
ATOM 2541 C C . LYS A 1 311 ? 22.778 2.308 1.261 1.00 49.03 311 LYS A C 1
ATOM 2543 O O . LYS A 1 311 ? 21.642 2.772 1.152 1.00 49.03 311 LYS A O 1
ATOM 2548 N N . GLY A 1 312 ? 23.867 3.053 1.451 1.00 51.44 312 GLY A N 1
ATOM 2549 C CA . GLY A 1 312 ? 23.858 4.515 1.406 1.00 51.44 312 GLY A CA 1
ATOM 2550 C C . GLY A 1 312 ? 23.377 5.035 0.050 1.00 51.44 312 GLY A C 1
ATOM 2551 O O . GLY A 1 312 ? 23.374 4.301 -0.941 1.00 51.44 312 GLY A O 1
ATOM 2552 N N . ALA A 1 313 ? 22.951 6.299 0.007 1.00 50.28 313 ALA A N 1
ATOM 2553 C CA . ALA A 1 313 ? 22.584 6.945 -1.247 1.00 50.28 313 ALA A CA 1
ATOM 2554 C C . ALA A 1 313 ? 23.801 6.977 -2.181 1.00 50.28 313 ALA A C 1
ATOM 2556 O O . ALA A 1 313 ? 24.839 7.539 -1.836 1.00 50.28 313 ALA A O 1
ATOM 2557 N N . VAL A 1 314 ? 23.678 6.365 -3.357 1.00 52.72 314 VAL A N 1
ATOM 2558 C CA . VAL A 1 314 ? 24.713 6.431 -4.389 1.00 52.72 314 VAL A CA 1
ATOM 2559 C C . VAL A 1 314 ? 24.416 7.668 -5.225 1.00 52.72 314 VAL A C 1
ATOM 2561 O O . VAL A 1 314 ? 23.448 7.691 -5.985 1.00 52.72 314 VAL A O 1
ATOM 2564 N N . CYS A 1 315 ? 25.226 8.715 -5.060 1.00 47.38 315 CYS A N 1
ATOM 2565 C CA . CYS A 1 315 ? 25.257 9.812 -6.021 1.00 47.38 315 CYS A CA 1
ATOM 2566 C C . CYS A 1 315 ? 25.576 9.240 -7.397 1.00 47.38 315 CYS A C 1
ATOM 2568 O O . CYS A 1 315 ? 26.422 8.350 -7.509 1.00 47.38 315 CYS A O 1
ATOM 2570 N N . PHE A 1 316 ? 24.950 9.776 -8.443 1.00 46.53 316 PHE A N 1
ATOM 2571 C CA . PHE A 1 316 ? 25.386 9.517 -9.807 1.00 46.53 316 PHE A CA 1
ATOM 2572 C C . PHE A 1 316 ? 26.799 10.102 -9.982 1.00 46.53 316 PHE A C 1
ATOM 2574 O O . PHE A 1 316 ? 26.982 11.253 -10.371 1.00 46.53 316 PHE A O 1
ATOM 2581 N N . SER A 1 317 ? 27.819 9.324 -9.630 1.00 39.78 317 SER A N 1
ATOM 2582 C CA . SER A 1 317 ? 29.150 9.472 -10.197 1.00 39.78 317 SER A CA 1
ATOM 2583 C C . SER A 1 317 ? 28.986 9.117 -11.668 1.00 39.78 317 SER A C 1
ATOM 2585 O O . SER A 1 317 ? 28.403 8.083 -11.975 1.00 39.78 317 SER A O 1
ATOM 2587 N N . TYR A 1 318 ? 29.469 9.962 -12.571 1.00 34.78 318 TYR A N 1
ATOM 2588 C CA . TYR A 1 318 ? 29.311 9.907 -14.034 1.00 34.78 318 TYR A CA 1
ATOM 2589 C C . TYR A 1 318 ? 29.838 8.612 -14.722 1.00 34.78 318 TYR A C 1
ATOM 2591 O O . TYR A 1 318 ? 30.064 8.581 -15.923 1.00 34.78 318 TYR A O 1
ATOM 2599 N N . ARG A 1 319 ? 30.080 7.534 -13.967 1.00 32.56 319 ARG A N 1
ATOM 2600 C CA . ARG A 1 319 ? 30.640 6.246 -14.385 1.00 32.56 319 ARG A CA 1
ATOM 2601 C C . ARG A 1 319 ? 29.754 5.088 -13.920 1.00 32.56 319 ARG A C 1
ATOM 2603 O O . ARG A 1 319 ? 30.178 4.246 -13.139 1.00 32.56 319 ARG A O 1
ATOM 2610 N N . VAL A 1 320 ? 28.510 5.066 -14.375 1.00 32.75 320 VAL A N 1
ATOM 2611 C CA . VAL A 1 320 ? 27.735 3.823 -14.483 1.00 32.75 320 VAL A CA 1
ATOM 2612 C C . VAL A 1 320 ? 27.097 3.864 -15.868 1.00 32.75 320 VAL A C 1
ATOM 2614 O O . VAL A 1 320 ? 25.939 4.251 -16.025 1.00 32.75 320 VAL A O 1
ATOM 2617 N N . ALA A 1 321 ? 27.945 3.616 -16.866 1.00 34.16 321 ALA A N 1
ATOM 2618 C CA . ALA A 1 321 ? 27.568 3.359 -18.249 1.00 34.16 321 ALA A CA 1
ATOM 2619 C C . ALA A 1 321 ? 27.495 1.845 -18.445 1.00 34.16 321 ALA A C 1
ATOM 2621 O O . ALA A 1 321 ? 28.388 1.162 -17.887 1.00 34.16 321 ALA A O 1
#

Foldseek 3Di:
DDKDKAWAAFDDDPQQWDDDPPHTTGIKIKAFDADLVLRATPDIDIGRPVPDDNLVVVLVSLQVSPDPAAAEAEEEQSNPDPLSLVSQVPRPSYKYKYWHDQPPDVQRPPPDLDFDKDKDKAKEAADDDVVVVVCVVVVVHDYFHAPVCVVPDPDDHRDDDRIDIRIWIWGWDDDDPPDIIIIIIPDDCVVAPSVNSVVVNVSVCSVVVSVVCLCPLLNSLEDAHNDPVVNVVVSVVSSVLSSQLSVLLVLQDADDDPDDADKHFPSSVSSVLSVCVVVVVDPDRSSPVRNVGIDGDDPPDDDDDDPDDPDHRDYPPVPPD

Secondary structure (DSSP, 8-state):
-EEEEEEE-S---TTTEE--SSS-EEEEEEEEEEETTTTEEEEEEEEEGGG--HHHHHHHHHHHT--SS-EEEEE-GGG--HHHHHHHHTSTTEEEEEEE-TT-SGGGSSS-SSSEEEEEEEEEE----HHHHHHHHTTSSEE--BGGGTTT-SSPPB-S-SEEEEEEEEEEEEEETTEEEEEEE---TTT--HHHHHHHHHHTHHHHHHHHHHHHTS-TT-----SHHHHHHHHHHHHHHHHHHHHHHTT------S-SS-EEE-HHHHHHHHHHHHTT---S-HHHHHTT-EEE--TT-PPP------PPP----S---

Sequence (321 aa):
MDGTVCTYSGYDTDDIYMPNTGNGVNQYHVNALYNLMNRTYADVIIQPNPQANEQKACWQMAEKTKSSEQVIIIGDRGYGGMNLIEHLNRIENVDYLFRIKDHLWKEMRDLPMTSLDADITLKIRTTQTNADKDAFANGEAKWIPGRGKRTKLKSPAWDFETSCEIPVRIVHFKITDDSYETIATSLPRDVFSPALIRKMYFMRWGIETSFRELKYAIGLTSFHARKAKFIRQEILARIVMYNFCERIMAKAVIHVGKRKHTYQINYTMGFYICRLYFRGMNTDDPESEIARYILPVRPGRADRRKMIIKKGAVCFSYRVA

Solvent-accessible surface area (backbone atoms only — not comparable to full-atom values): 18772 Å² total; per-residue (Å²): 69,54,76,45,80,36,52,47,63,53,67,87,48,84,66,25,46,42,86,47,104,67,82,54,45,39,29,37,26,41,32,36,38,56,40,73,88,74,60,28,73,76,44,73,46,80,32,37,42,81,69,53,50,64,48,59,48,49,42,57,48,56,67,67,57,78,49,96,56,81,42,75,48,41,34,50,58,82,50,62,43,68,67,40,50,53,51,37,71,72,37,81,52,43,40,41,41,22,30,37,58,82,58,73,47,78,87,43,61,84,54,73,99,49,82,40,80,48,79,47,69,51,37,39,32,39,67,80,49,70,69,47,48,50,33,39,72,75,58,72,28,47,77,46,51,29,66,92,52,43,91,81,43,100,57,85,50,41,89,68,71,53,73,43,77,46,77,38,36,40,37,32,43,78,78,50,101,90,41,72,45,41,32,42,27,68,66,55,66,92,82,48,41,74,71,52,50,53,54,55,58,59,52,52,57,50,57,60,50,48,52,50,41,44,33,68,68,73,34,64,49,56,55,86,51,42,49,67,73,53,43,54,52,52,52,51,51,49,53,52,49,50,36,53,32,36,60,45,56,72,66,30,71,69,82,77,69,102,62,98,57,59,71,42,71,35,58,67,59,35,47,50,47,43,52,34,45,76,67,66,74,45,93,68,64,56,38,68,58,37,40,73,40,66,40,76,58,65,86,90,73,79,76,83,84,73,83,75,72,84,77,72,58,50,64,70,59,98,78,81,127

pLDDT: mean 85.01, std 13.87, range [32.56, 97.75]

Radius of gyration: 22.87 Å; Cα contacts (8 Å, |Δi|>4): 504; chains: 1; bounding box: 52×52×66 Å

Mean predicted aligned error: 8.26 Å